Protein AF-A0A0D0EFM4-F1 (afdb_monomer)

Secondary structure (DSSP, 8-state):
--HHHHHHHHHHHHHHH-TTS---EETTEEEEETHHHHTSHHHHHHHHTTBT-BGGGGB-HHHHHHS--STTSSSSBSEEE-SSEEEEETTHHHHHHHHHHHHTHHHHHHHHHHTTTHHHHHHTTTEEE-SS-EEEEGGGHHHHHHHHHHH-TTHHHHHHHHHHTTSEEE-SSEEEE-HHHHHHHHHHHHHTB-GGG----

Organism: NCBI:txid37752

pLDDT: mean 85.63, std 11.38, range [43.25, 96.12]

Sequence (201 aa):
MNRELYEKVTKVYKALVSRWSHSEYFDGYVHHQRARWENNKDIWDFINQFQNVPFHIYFRSNHIGQFSAPAKYFDTDTIIISEKEILFHYDFSLVLYSYCAYQLRNELKKFREMLDKEFEDKFSKFVKKDEYSFRYRTGDHENIYNYFLNQLPNYALICNLLSIGGILTIEDYYVKIRYIRIDSIIKGLEEQYNFDEIEIK

Mean predicted aligned error: 6.11 Å

Radius of gyration: 18.76 Å; Cα contacts (8 Å, |Δi|>4): 238; chains: 1; bounding box: 46×27×51 Å

Structure (mmCIF, N/CA/C/O backbone):
data_AF-A0A0D0EFM4-F1
#
_entry.id   AF-A0A0D0EFM4-F1
#
loop_
_atom_site.group_PDB
_atom_site.id
_atom_site.type_symbol
_atom_site.label_atom_id
_atom_site.label_alt_id
_atom_site.label_comp_id
_atom_site.label_asym_id
_atom_site.label_entity_id
_atom_site.label_seq_id
_atom_site.pdbx_PDB_ins_code
_atom_site.Cartn_x
_atom_site.Cartn_y
_atom_site.Cartn_z
_atom_site.occupancy
_atom_site.B_iso_or_equiv
_atom_site.auth_seq_id
_atom_site.auth_comp_id
_atom_site.auth_asym_id
_atom_site.auth_atom_id
_atom_site.pdbx_PDB_model_num
ATOM 1 N N . MET A 1 1 ? -2.285 -11.510 3.204 1.00 84.12 1 MET A N 1
ATOM 2 C CA . MET A 1 1 ? -0.844 -11.374 2.861 1.00 84.12 1 MET A CA 1
ATOM 3 C C . MET A 1 1 ? 0.031 -12.091 3.891 1.00 84.12 1 MET A C 1
ATOM 5 O O . MET A 1 1 ? -0.320 -12.038 5.064 1.00 84.12 1 MET A O 1
ATOM 9 N N . ASN A 1 2 ? 1.146 -12.732 3.509 1.00 86.31 2 ASN A N 1
ATOM 10 C CA . ASN A 1 2 ? 2.120 -13.233 4.495 1.00 86.31 2 ASN A CA 1
ATOM 11 C C . ASN A 1 2 ? 3.047 -12.092 4.981 1.00 86.31 2 ASN A C 1
ATOM 13 O O . ASN A 1 2 ? 3.196 -11.066 4.312 1.00 86.31 2 ASN A O 1
ATOM 17 N N . ARG A 1 3 ? 3.648 -12.254 6.164 1.00 87.62 3 ARG A N 1
ATOM 18 C CA . ARG A 1 3 ? 4.492 -11.217 6.782 1.00 87.62 3 ARG A CA 1
ATOM 19 C C . ARG A 1 3 ? 5.784 -10.961 6.003 1.00 87.62 3 ARG A C 1
ATOM 21 O O . ARG A 1 3 ? 6.188 -9.813 5.874 1.00 87.62 3 ARG A O 1
ATOM 28 N N . GLU A 1 4 ? 6.398 -12.012 5.473 1.00 88.50 4 GLU A N 1
ATOM 29 C CA . GLU A 1 4 ? 7.670 -11.922 4.752 1.00 88.50 4 GLU A CA 1
ATOM 30 C C . GLU A 1 4 ? 7.553 -11.064 3.482 1.00 88.50 4 GLU A C 1
ATOM 32 O O . GLU A 1 4 ? 8.326 -10.127 3.288 1.00 88.50 4 GLU A O 1
ATOM 37 N N . LEU A 1 5 ? 6.539 -11.321 2.650 1.00 87.88 5 LEU A N 1
ATOM 38 C CA . LEU A 1 5 ? 6.255 -10.538 1.448 1.00 87.88 5 LEU A CA 1
ATOM 39 C C . LEU A 1 5 ? 5.918 -9.091 1.813 1.00 87.88 5 LEU A C 1
ATOM 41 O O . LEU A 1 5 ? 6.395 -8.166 1.164 1.00 87.88 5 LEU A O 1
ATOM 45 N N . TYR A 1 6 ? 5.141 -8.876 2.880 1.00 91.19 6 TYR A N 1
ATOM 46 C CA . TYR A 1 6 ? 4.819 -7.526 3.346 1.00 91.19 6 TYR A CA 1
ATOM 47 C C . TYR A 1 6 ? 6.081 -6.752 3.750 1.00 91.19 6 TYR A C 1
ATOM 49 O O . TYR A 1 6 ? 6.250 -5.588 3.383 1.00 91.19 6 TYR A O 1
ATOM 57 N N . GLU A 1 7 ? 7.001 -7.387 4.475 1.00 89.75 7 GLU A N 1
ATOM 58 C CA . GLU A 1 7 ? 8.269 -6.776 4.879 1.00 89.75 7 GLU A CA 1
ATOM 59 C C . GLU A 1 7 ? 9.172 -6.473 3.672 1.00 89.75 7 GLU A C 1
ATOM 61 O O . GLU A 1 7 ? 9.748 -5.383 3.614 1.00 89.75 7 GLU A O 1
ATOM 66 N N . LYS A 1 8 ? 9.238 -7.366 2.671 1.00 89.12 8 LYS A N 1
ATOM 67 C CA . LYS A 1 8 ? 9.962 -7.119 1.408 1.00 89.12 8 LYS A CA 1
ATOM 68 C C . LYS A 1 8 ? 9.395 -5.905 0.669 1.00 89.12 8 LYS A C 1
ATOM 70 O O . LYS A 1 8 ? 10.126 -4.942 0.422 1.00 89.12 8 LYS A O 1
ATOM 75 N N . VAL A 1 9 ? 8.085 -5.903 0.409 1.00 89.94 9 VAL A N 1
ATOM 76 C CA . VAL A 1 9 ? 7.390 -4.817 -0.300 1.00 89.94 9 VAL A CA 1
ATOM 77 C C . VAL A 1 9 ? 7.556 -3.487 0.440 1.00 89.94 9 VAL A C 1
ATOM 79 O O . VAL A 1 9 ? 7.945 -2.481 -0.153 1.00 89.94 9 VAL A O 1
ATOM 82 N N . THR A 1 10 ? 7.321 -3.463 1.756 1.00 88.00 10 THR A N 1
ATOM 83 C CA . THR A 1 10 ? 7.400 -2.218 2.537 1.00 88.00 10 THR A CA 1
ATOM 84 C C . THR A 1 10 ? 8.820 -1.688 2.696 1.00 88.00 10 THR A C 1
ATOM 86 O O . THR A 1 10 ? 9.002 -0.472 2.798 1.00 88.00 10 THR A O 1
ATOM 89 N N . LYS A 1 11 ? 9.841 -2.552 2.694 1.00 88.56 11 LYS A N 1
ATOM 90 C CA . LYS A 1 11 ? 11.244 -2.123 2.697 1.00 88.56 11 LYS A CA 1
ATOM 91 C C . LYS A 1 11 ? 11.606 -1.408 1.396 1.00 88.56 11 LYS A C 1
ATOM 93 O O . LYS A 1 11 ? 12.212 -0.338 1.464 1.00 88.56 11 LYS A O 1
ATOM 98 N N . VAL A 1 12 ? 11.186 -1.937 0.243 1.00 88.81 12 VAL A N 1
ATOM 99 C CA . VAL A 1 12 ? 11.380 -1.269 -1.057 1.00 88.81 12 VAL A CA 1
ATOM 100 C C . VAL A 1 12 ? 10.580 0.024 -1.130 1.00 88.81 12 VAL A C 1
ATOM 102 O O . VAL A 1 12 ? 11.163 1.069 -1.404 1.00 88.81 12 VAL A O 1
ATOM 105 N N . TYR A 1 13 ? 9.295 -0.004 -0.764 1.00 89.62 13 TYR A N 1
ATOM 106 C CA . TYR A 1 13 ? 8.459 1.195 -0.673 1.00 89.62 13 TYR A CA 1
ATOM 107 C C . TYR A 1 13 ? 9.155 2.315 0.115 1.00 89.62 13 TYR A C 1
ATOM 109 O O . TYR A 1 13 ? 9.338 3.415 -0.399 1.00 89.62 13 TYR A O 1
ATOM 117 N N . LYS A 1 14 ? 9.606 2.031 1.347 1.00 85.69 14 LYS A N 1
ATOM 118 C CA . LYS A 1 14 ? 10.258 3.023 2.221 1.00 85.69 14 LYS A CA 1
ATOM 119 C C . LYS A 1 14 ? 11.550 3.560 1.615 1.00 85.69 14 LYS A C 1
ATOM 121 O O . LYS A 1 14 ? 11.863 4.734 1.796 1.00 85.69 14 LYS A O 1
ATOM 126 N N . ALA A 1 15 ? 12.303 2.712 0.918 1.00 84.00 15 ALA A N 1
ATOM 127 C CA . ALA A 1 15 ? 13.532 3.116 0.253 1.00 84.00 15 ALA A CA 1
ATOM 128 C C . ALA A 1 15 ? 13.283 4.070 -0.928 1.00 84.00 15 ALA A C 1
ATOM 130 O O . ALA A 1 15 ? 14.134 4.935 -1.148 1.00 84.00 15 ALA A O 1
ATOM 131 N N . LEU A 1 16 ? 12.143 3.930 -1.619 1.00 83.62 16 LEU A N 1
ATOM 132 C CA . LEU A 1 16 ? 11.708 4.788 -2.728 1.00 83.62 16 LEU A CA 1
ATOM 133 C C . LEU A 1 16 ? 11.097 6.116 -2.255 1.00 83.62 16 LEU A C 1
ATOM 135 O O . LEU A 1 16 ? 11.386 7.154 -2.833 1.00 83.62 16 LEU A O 1
ATOM 139 N N . VAL A 1 17 ? 10.286 6.118 -1.189 1.00 79.31 17 VAL A N 1
ATOM 140 C CA . VAL A 1 17 ? 9.627 7.354 -0.702 1.00 79.31 17 VAL A CA 1
ATOM 141 C C . VAL A 1 17 ? 10.492 8.197 0.242 1.00 79.31 17 VAL A C 1
ATOM 143 O O . VAL A 1 17 ? 10.107 9.301 0.636 1.00 79.31 17 VAL A O 1
ATOM 146 N N . SER A 1 18 ? 11.647 7.682 0.670 1.00 72.19 18 SER A N 1
ATOM 147 C CA . SER A 1 18 ? 12.553 8.412 1.557 1.00 72.19 18 SER A CA 1
ATOM 148 C C . SER A 1 18 ? 13.155 9.614 0.832 1.00 72.19 18 SER A C 1
ATOM 150 O O . SER A 1 18 ? 13.959 9.451 -0.075 1.00 72.19 18 SER A O 1
ATOM 152 N N . ARG A 1 19 ? 12.856 10.830 1.308 1.00 49.59 19 ARG A N 1
ATOM 153 C CA . ARG A 1 19 ? 13.352 12.117 0.765 1.00 49.59 19 ARG A CA 1
ATOM 154 C C . ARG A 1 19 ? 14.883 12.261 0.704 1.00 49.59 19 ARG A C 1
ATOM 156 O O . ARG A 1 19 ? 15.377 13.234 0.152 1.00 49.59 19 ARG A O 1
ATOM 163 N N . TRP A 1 20 ? 15.624 11.326 1.298 1.00 44.59 20 TRP A N 1
ATOM 164 C CA . TRP A 1 20 ? 17.087 11.282 1.287 1.00 44.59 20 TRP A CA 1
ATOM 165 C C . TRP A 1 20 ? 17.661 10.454 0.124 1.00 44.59 20 TRP A C 1
ATOM 167 O O . TRP A 1 20 ? 18.877 10.451 -0.083 1.00 44.59 20 TRP A O 1
ATOM 177 N N . SER A 1 21 ? 16.828 9.751 -0.658 1.00 50.78 21 SER A N 1
ATOM 178 C CA . SER A 1 21 ? 17.248 9.312 -1.989 1.00 50.78 21 SER A CA 1
ATOM 179 C C . SER A 1 21 ? 17.344 10.548 -2.871 1.00 50.78 21 SER A C 1
ATOM 181 O O . SER A 1 21 ? 16.349 11.234 -3.065 1.00 50.78 21 SER A O 1
ATOM 183 N N . HIS A 1 22 ? 18.543 10.849 -3.360 1.00 43.25 22 HIS A N 1
ATOM 184 C CA . HIS A 1 22 ? 18.781 11.909 -4.333 1.00 43.25 22 HIS A CA 1
ATOM 185 C C . HIS A 1 22 ? 18.039 11.548 -5.625 1.00 43.25 22 HIS A C 1
ATOM 187 O O . HIS A 1 22 ? 18.574 10.843 -6.471 1.00 43.25 22 HIS A O 1
ATOM 193 N N . SER A 1 23 ? 16.770 11.928 -5.713 1.00 50.97 23 SER A N 1
ATOM 194 C CA . SER A 1 23 ? 15.903 11.634 -6.845 1.00 50.97 23 SER A CA 1
ATOM 195 C C . SER A 1 23 ? 15.947 12.814 -7.803 1.00 50.97 23 SER A C 1
ATOM 197 O O . SER A 1 23 ? 15.276 13.823 -7.577 1.00 50.97 23 SER A O 1
ATOM 199 N N . GLU A 1 24 ? 16.750 12.693 -8.856 1.00 54.47 24 GLU A N 1
ATOM 200 C CA . GLU A 1 24 ? 16.523 13.469 -10.069 1.00 54.47 24 GLU A CA 1
ATOM 201 C C . GLU A 1 24 ? 15.316 12.842 -10.772 1.00 54.47 24 GLU A C 1
ATOM 203 O O . GLU A 1 24 ? 15.319 11.656 -11.103 1.00 54.47 24 GLU A O 1
ATOM 208 N N . TYR A 1 25 ? 14.240 13.621 -10.889 1.00 59.16 25 TYR A N 1
ATOM 209 C CA . TYR A 1 25 ? 13.059 13.229 -11.646 1.00 59.16 25 TYR A CA 1
ATOM 210 C C . TYR A 1 25 ? 13.332 13.544 -13.108 1.00 59.16 25 TYR A C 1
ATOM 212 O O . TYR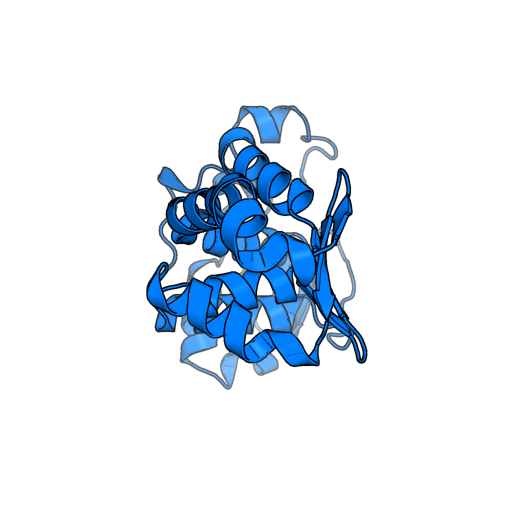 A 1 25 ? 13.418 14.716 -13.480 1.00 59.16 25 TYR A O 1
ATOM 220 N N . PHE A 1 26 ? 13.464 12.509 -13.926 1.00 65.88 26 PHE A N 1
ATOM 221 C CA . PHE A 1 26 ? 13.677 12.664 -15.356 1.00 65.88 26 PHE A CA 1
ATOM 222 C C . PHE A 1 26 ? 12.800 11.664 -16.109 1.00 65.88 26 PHE A C 1
ATOM 224 O O . PHE A 1 26 ? 12.742 10.490 -15.753 1.00 65.88 26 PHE A O 1
ATOM 231 N N . ASP A 1 27 ? 12.046 12.154 -17.095 1.00 71.44 27 ASP A N 1
ATOM 232 C CA . ASP A 1 27 ? 11.216 11.347 -18.002 1.00 71.44 27 ASP A CA 1
ATOM 233 C C . ASP A 1 27 ? 10.277 10.315 -17.338 1.00 71.44 27 ASP A C 1
ATOM 235 O O . ASP A 1 27 ? 9.982 9.269 -17.908 1.00 71.44 27 ASP A O 1
ATOM 239 N N . GLY A 1 28 ? 9.763 10.610 -16.138 1.00 77.94 28 GLY A N 1
ATOM 240 C CA . GLY A 1 28 ? 8.840 9.721 -15.415 1.00 77.94 28 GLY A CA 1
ATOM 241 C C . GLY A 1 28 ? 9.521 8.672 -14.526 1.00 77.94 28 GLY A C 1
ATOM 242 O O . GLY A 1 28 ? 8.845 7.806 -13.966 1.00 77.94 28 GLY A O 1
ATOM 243 N N . TYR A 1 29 ? 10.834 8.772 -14.328 1.00 87.69 29 TYR A N 1
ATOM 244 C CA . TYR A 1 29 ? 11.592 7.853 -13.490 1.00 87.69 29 TYR A CA 1
ATOM 245 C C . TYR A 1 29 ? 12.282 8.548 -12.3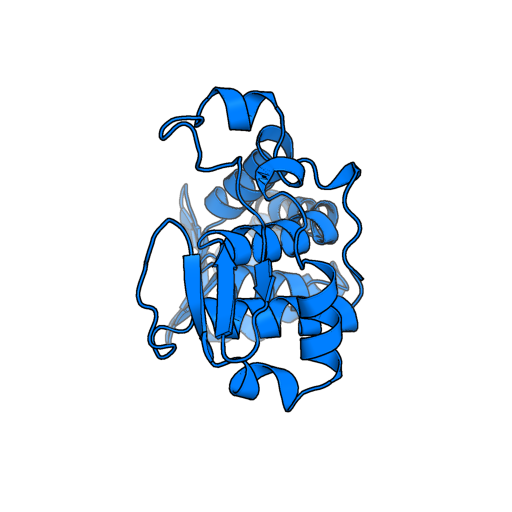19 1.00 87.69 29 TYR A C 1
ATOM 247 O O . TYR A 1 29 ? 12.634 9.729 -12.358 1.00 87.69 29 TYR A O 1
ATOM 255 N N . VAL A 1 30 ? 12.492 7.763 -11.268 1.00 87.31 30 VAL A N 1
ATOM 256 C CA . VAL A 1 30 ? 13.344 8.066 -10.126 1.00 87.31 30 VAL A CA 1
ATOM 257 C C . VAL A 1 30 ? 14.641 7.284 -10.295 1.00 87.31 30 VAL A C 1
ATOM 259 O O . VAL A 1 30 ? 14.641 6.050 -10.310 1.00 87.31 30 VAL A O 1
ATOM 262 N N . HIS A 1 31 ? 15.750 8.010 -10.409 1.00 88.50 31 HIS A N 1
ATOM 263 C CA . HIS A 1 31 ? 17.075 7.440 -10.631 1.00 88.50 31 HIS A CA 1
ATOM 264 C C . HIS A 1 31 ? 17.732 7.038 -9.306 1.00 88.50 31 HIS A C 1
ATOM 266 O O . HIS A 1 31 ? 17.775 7.811 -8.349 1.00 88.50 31 HIS A O 1
ATOM 272 N N . HIS A 1 32 ? 18.285 5.828 -9.245 1.00 86.81 32 HIS A N 1
ATOM 273 C CA . HIS A 1 32 ? 19.090 5.363 -8.120 1.00 86.81 32 HIS A CA 1
ATOM 274 C C . HIS A 1 32 ? 20.375 4.691 -8.608 1.00 86.81 32 HIS A C 1
ATOM 276 O O . HIS A 1 32 ? 20.395 4.000 -9.624 1.00 86.81 32 HIS A O 1
ATOM 282 N N . GLN A 1 33 ? 21.443 4.799 -7.814 1.00 88.88 33 GLN A N 1
ATOM 283 C CA . GLN A 1 33 ? 22.644 3.991 -8.022 1.00 88.88 33 GLN A CA 1
ATOM 284 C C . GLN A 1 3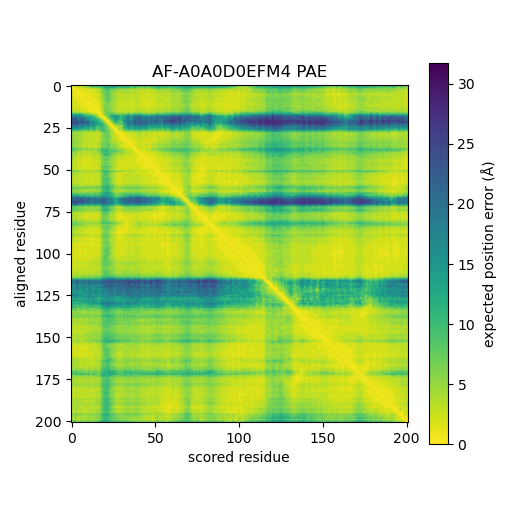3 ? 22.336 2.511 -7.787 1.00 88.88 33 GLN A C 1
ATOM 286 O O . GLN A 1 33 ? 21.835 2.134 -6.722 1.00 88.88 33 GLN A O 1
ATOM 291 N N . ARG A 1 34 ? 22.694 1.663 -8.753 1.00 89.44 34 ARG A N 1
ATOM 292 C CA . ARG A 1 34 ? 22.452 0.215 -8.705 1.00 89.44 34 ARG A CA 1
ATOM 293 C C . ARG A 1 34 ? 23.090 -0.448 -7.479 1.00 89.44 34 ARG A C 1
ATOM 295 O O . ARG A 1 34 ? 22.420 -1.198 -6.770 1.00 89.44 34 ARG A O 1
ATOM 302 N N . ALA A 1 35 ? 24.325 -0.063 -7.149 1.00 86.94 35 ALA A N 1
ATOM 303 C CA . ALA A 1 35 ? 25.086 -0.602 -6.017 1.00 86.94 35 ALA A CA 1
ATOM 304 C C . ALA A 1 35 ? 24.365 -0.489 -4.656 1.00 86.94 35 ALA A C 1
ATOM 306 O O . ALA A 1 35 ? 24.607 -1.287 -3.753 1.00 86.94 35 ALA A O 1
ATOM 307 N N . ARG A 1 36 ? 23.443 0.474 -4.488 1.00 84.50 36 ARG A N 1
ATOM 308 C CA . ARG A 1 36 ? 22.630 0.605 -3.266 1.00 84.50 36 ARG A CA 1
ATOM 309 C C . ARG A 1 36 ? 21.729 -0.611 -3.030 1.00 84.50 36 ARG A C 1
ATOM 311 O O . ARG A 1 36 ? 21.437 -0.931 -1.880 1.00 84.50 36 ARG A O 1
ATOM 318 N N . TRP A 1 37 ? 21.268 -1.245 -4.101 1.00 86.00 37 TRP A N 1
ATOM 319 C CA . TRP A 1 37 ? 20.265 -2.305 -4.060 1.00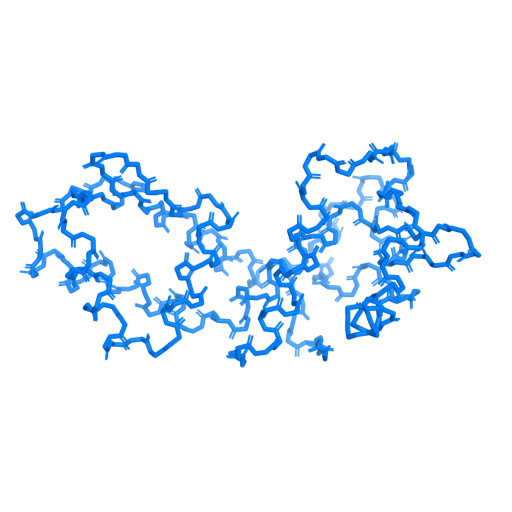 86.00 37 TRP A CA 1
ATOM 320 C C . TRP A 1 37 ? 20.893 -3.699 -4.127 1.00 86.00 37 TRP A C 1
ATOM 322 O O . TRP A 1 37 ? 20.430 -4.602 -3.436 1.00 86.00 37 TRP A O 1
ATOM 332 N N . GLU A 1 38 ? 21.995 -3.856 -4.861 1.00 86.12 38 GLU A N 1
ATOM 333 C CA . GLU A 1 38 ? 22.690 -5.142 -5.037 1.00 86.12 38 GLU A CA 1
ATOM 334 C C . GLU A 1 38 ? 23.282 -5.718 -3.747 1.00 86.12 38 GLU A C 1
ATOM 336 O O . GLU A 1 38 ? 23.401 -6.932 -3.600 1.00 86.12 38 GLU A O 1
ATOM 341 N N . ASN A 1 39 ? 23.605 -4.863 -2.772 1.00 82.25 39 ASN A N 1
ATOM 342 C CA . ASN A 1 39 ? 24.160 -5.297 -1.487 1.00 82.25 39 ASN A CA 1
ATOM 343 C C . ASN A 1 39 ? 23.178 -6.137 -0.648 1.00 82.25 39 ASN A C 1
ATOM 345 O O . ASN A 1 39 ? 23.575 -6.730 0.355 1.00 82.25 39 ASN A O 1
ATOM 349 N N . ASN A 1 40 ? 21.893 -6.179 -1.015 1.00 84.62 40 ASN A N 1
ATOM 350 C CA . ASN A 1 40 ? 20.888 -6.999 -0.353 1.00 84.62 40 ASN A CA 1
ATOM 351 C C . ASN A 1 40 ? 20.212 -7.921 -1.372 1.00 84.62 40 ASN A C 1
ATOM 353 O O . ASN A 1 40 ? 19.275 -7.502 -2.047 1.00 84.62 40 ASN A O 1
ATOM 357 N N . LYS A 1 41 ? 20.674 -9.175 -1.448 1.00 87.19 41 LYS A N 1
ATOM 358 C CA . LYS A 1 41 ? 20.213 -10.152 -2.443 1.00 87.19 41 LYS A CA 1
ATOM 359 C C . LYS A 1 41 ? 18.691 -10.314 -2.468 1.00 87.19 41 LYS A C 1
ATOM 361 O O . LYS A 1 41 ? 18.106 -10.224 -3.534 1.00 87.19 41 LYS A O 1
ATOM 366 N N . ASP A 1 42 ? 18.048 -10.467 -1.313 1.00 85.81 42 ASP A N 1
ATOM 367 C CA . ASP A 1 42 ? 16.594 -10.678 -1.258 1.00 85.81 42 ASP A CA 1
ATOM 368 C C . ASP A 1 42 ? 15.807 -9.482 -1.816 1.00 85.81 42 ASP A C 1
ATOM 370 O O . ASP A 1 42 ? 14.782 -9.648 -2.472 1.00 85.81 42 ASP A O 1
ATOM 374 N N . ILE A 1 43 ? 16.285 -8.261 -1.559 1.00 87.00 43 ILE A N 1
ATOM 375 C CA . ILE A 1 43 ? 15.675 -7.037 -2.088 1.00 87.00 43 ILE A CA 1
ATOM 376 C C . ILE A 1 43 ? 16.005 -6.849 -3.565 1.00 87.00 43 ILE A C 1
ATOM 378 O O . ILE A 1 43 ? 15.149 -6.393 -4.318 1.00 87.00 43 ILE A O 1
ATOM 382 N N . TRP A 1 44 ? 17.215 -7.211 -3.983 1.00 90.25 44 TRP A N 1
ATOM 383 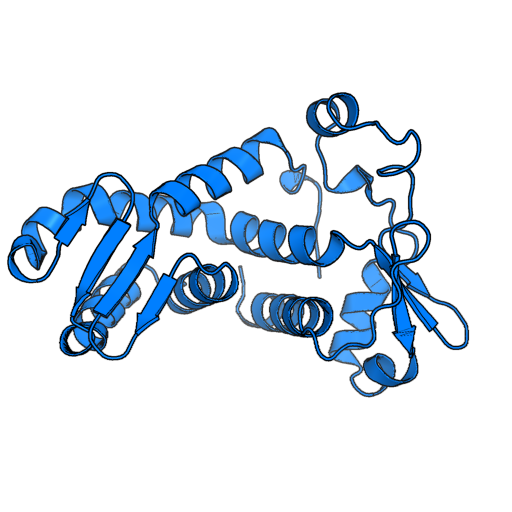C CA . TRP A 1 44 ? 17.603 -7.202 -5.384 1.00 90.25 44 TRP A CA 1
ATOM 384 C C . TRP A 1 44 ? 16.742 -8.159 -6.208 1.00 90.25 44 TRP A C 1
ATOM 386 O O . TRP A 1 44 ? 16.141 -7.730 -7.186 1.00 90.25 44 TRP A O 1
ATOM 396 N N . ASP A 1 45 ? 16.608 -9.413 -5.773 1.00 91.81 45 ASP A N 1
ATOM 397 C CA . ASP A 1 45 ? 15.799 -10.434 -6.442 1.00 91.81 45 ASP A CA 1
ATOM 398 C C . ASP A 1 45 ? 14.326 -10.000 -6.510 1.00 91.81 45 ASP A C 1
ATOM 400 O O . ASP A 1 45 ? 13.692 -10.108 -7.562 1.00 91.81 45 ASP A O 1
ATOM 404 N N . PHE A 1 46 ? 13.805 -9.415 -5.423 1.00 92.19 46 PHE A N 1
ATOM 405 C CA . PHE A 1 46 ? 12.465 -8.832 -5.403 1.00 92.19 46 PHE A CA 1
ATOM 406 C C . PHE A 1 46 ? 12.309 -7.696 -6.421 1.00 92.19 46 PHE A C 1
ATOM 408 O O . PHE A 1 46 ? 11.303 -7.640 -7.111 1.00 92.19 46 PHE A O 1
ATOM 415 N N . ILE A 1 47 ? 13.270 -6.780 -6.531 1.00 92.75 47 ILE A N 1
ATOM 416 C CA . ILE A 1 47 ? 13.201 -5.651 -7.472 1.00 92.75 47 ILE A CA 1
ATOM 417 C C . ILE A 1 47 ? 13.344 -6.127 -8.919 1.00 92.75 47 ILE A C 1
ATOM 419 O O . ILE A 1 47 ? 12.636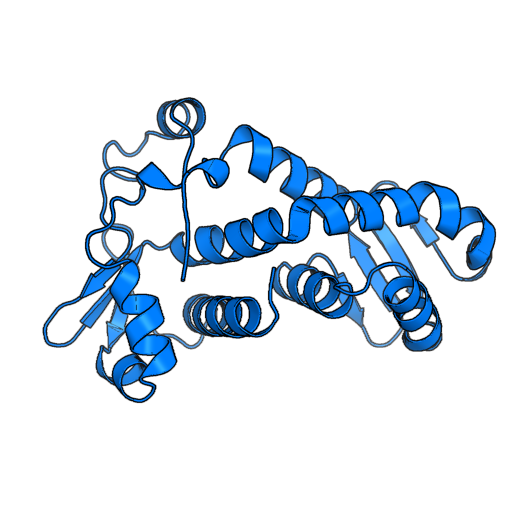 -5.654 -9.806 1.00 92.75 47 ILE A O 1
ATOM 423 N N . ASN A 1 48 ? 14.235 -7.086 -9.155 1.00 92.75 48 ASN A N 1
ATOM 424 C CA . ASN A 1 48 ? 14.551 -7.596 -10.480 1.00 92.75 48 ASN A CA 1
ATOM 425 C C . ASN A 1 48 ? 13.343 -8.260 -11.161 1.00 92.75 48 ASN A C 1
ATOM 427 O O . ASN A 1 48 ? 13.269 -8.275 -12.385 1.00 92.75 48 ASN A O 1
ATOM 431 N N . GLN A 1 49 ? 12.360 -8.745 -10.392 1.00 93.75 49 GLN A N 1
ATOM 432 C CA . GLN A 1 49 ? 11.125 -9.311 -10.949 1.00 93.75 49 GLN A CA 1
ATOM 433 C C . GLN A 1 49 ? 10.280 -8.290 -11.738 1.00 93.75 49 GLN A C 1
ATOM 435 O O . GLN A 1 49 ? 9.445 -8.689 -12.543 1.00 93.75 49 GLN A O 1
ATOM 440 N N . PHE A 1 50 ? 10.487 -6.988 -11.516 1.00 94.88 50 PHE A N 1
ATOM 441 C CA . PHE A 1 50 ? 9.743 -5.910 -12.176 1.00 94.88 50 PHE A CA 1
ATOM 442 C C . PHE A 1 50 ? 10.495 -5.285 -13.360 1.00 94.88 50 PHE A C 1
ATOM 444 O O . PHE A 1 50 ? 10.018 -4.311 -13.948 1.00 94.88 50 PHE A O 1
ATOM 451 N N . GLN A 1 51 ? 11.679 -5.802 -13.702 1.00 94.62 51 GLN A N 1
ATOM 452 C CA . GLN A 1 51 ? 12.473 -5.282 -14.811 1.00 94.62 51 GLN A CA 1
ATOM 453 C C . GLN A 1 51 ? 11.724 -5.463 -16.139 1.00 94.62 51 GLN A C 1
ATOM 455 O O . GLN A 1 51 ? 11.324 -6.576 -16.476 1.00 94.62 51 GLN A O 1
ATOM 460 N N . ASN A 1 52 ? 11.576 -4.377 -16.905 1.00 87.31 52 ASN A N 1
ATOM 461 C CA . ASN A 1 52 ? 10.886 -4.344 -18.205 1.00 87.31 52 ASN A CA 1
ATOM 462 C C . ASN A 1 52 ? 9.435 -4.866 -18.160 1.00 87.31 52 ASN A C 1
ATOM 464 O O . ASN A 1 52 ? 8.889 -5.336 -19.159 1.00 87.31 52 ASN A O 1
ATOM 468 N N . VAL A 1 53 ? 8.818 -4.844 -16.976 1.00 93.75 53 VAL A N 1
ATOM 469 C CA . VAL A 1 53 ? 7.393 -5.119 -16.818 1.00 93.75 53 VAL A CA 1
ATOM 470 C C . VAL A 1 53 ? 6.643 -3.839 -17.190 1.00 93.75 53 VAL A C 1
ATOM 472 O O . VAL A 1 53 ? 6.893 -2.822 -16.538 1.00 93.75 53 VAL A O 1
ATOM 475 N N . PRO A 1 54 ? 5.727 -3.837 -18.175 1.00 92.69 54 PRO A N 1
ATOM 476 C CA . PRO A 1 54 ? 5.050 -2.608 -18.584 1.00 92.69 54 PRO A CA 1
ATOM 477 C C . PRO A 1 54 ? 4.221 -2.012 -17.441 1.00 92.69 54 PRO A C 1
ATOM 479 O O . PRO A 1 54 ? 3.461 -2.722 -16.788 1.00 92.69 54 PRO A O 1
ATOM 482 N N . PHE A 1 55 ? 4.331 -0.710 -17.186 1.00 92.56 55 PHE A N 1
ATOM 483 C CA . PHE A 1 55 ? 3.708 -0.070 -16.024 1.00 92.56 55 PHE A CA 1
ATOM 484 C C . PHE A 1 55 ? 2.173 -0.099 -16.079 1.00 92.56 55 PHE A C 1
ATOM 486 O O . PHE A 1 55 ? 1.510 -0.224 -15.049 1.00 92.56 55 PHE A O 1
ATOM 493 N N . HIS A 1 56 ? 1.588 -0.051 -17.280 1.00 91.75 56 HIS A N 1
ATOM 494 C CA . HIS A 1 56 ? 0.139 -0.115 -17.460 1.00 91.75 56 HIS A CA 1
ATOM 495 C C . HIS A 1 56 ? -0.509 -1.390 -16.904 1.00 91.75 56 HIS A C 1
ATOM 497 O O . HIS A 1 56 ? -1.697 -1.352 -16.595 1.00 91.75 56 HIS A O 1
ATOM 503 N N . ILE A 1 57 ? 0.219 -2.505 -16.744 1.00 93.31 57 ILE A N 1
ATOM 504 C CA . ILE A 1 57 ? -0.404 -3.782 -16.353 1.00 93.31 57 ILE A CA 1
ATOM 505 C C . ILE A 1 57 ? -1.049 -3.737 -14.963 1.00 93.31 57 ILE A C 1
ATOM 507 O O . ILE A 1 57 ? -1.964 -4.509 -14.685 1.00 93.31 57 ILE A O 1
ATOM 511 N N . TYR A 1 58 ? -0.595 -2.839 -14.081 1.00 94.75 58 TYR A N 1
ATOM 512 C CA . TYR A 1 58 ? -1.154 -2.714 -12.733 1.00 94.75 58 TYR A CA 1
ATOM 513 C C . TYR A 1 58 ? -2.501 -1.996 -12.709 1.00 94.75 58 TYR A C 1
ATOM 515 O O . TYR A 1 58 ? -3.172 -2.001 -11.676 1.00 94.75 58 TYR A O 1
ATOM 523 N N . PHE A 1 59 ? -2.902 -1.373 -13.817 1.00 93.56 59 PHE A N 1
ATOM 524 C CA . PHE A 1 59 ? -4.057 -0.493 -13.887 1.00 93.56 59 PHE A CA 1
ATOM 525 C C . PHE A 1 59 ? -5.123 -1.049 -14.824 1.00 93.56 59 PHE A C 1
ATOM 527 O O . PHE A 1 59 ? -4.847 -1.716 -15.819 1.00 93.56 59 PHE A O 1
ATOM 534 N N . ARG A 1 60 ? -6.380 -0.739 -14.519 1.00 91.56 60 ARG A N 1
ATOM 535 C CA . ARG A 1 60 ? -7.503 -1.082 -15.390 1.00 91.56 60 ARG A CA 1
ATOM 536 C C . ARG A 1 60 ? -7.515 -0.190 -16.629 1.00 91.56 60 ARG A C 1
ATOM 538 O O . ARG A 1 60 ? -7.183 0.995 -16.564 1.00 91.56 60 ARG A O 1
ATOM 545 N N . SER A 1 61 ? -7.990 -0.726 -17.753 1.00 86.69 61 SER A N 1
ATOM 546 C CA . SER A 1 61 ? -8.032 -0.001 -19.033 1.00 86.69 61 SER A CA 1
ATOM 547 C C . SER A 1 61 ? -8.857 1.289 -18.974 1.00 86.69 61 SER A C 1
ATOM 549 O O . SER A 1 61 ? -8.501 2.277 -19.609 1.00 86.69 61 SER A O 1
ATOM 551 N N . ASN A 1 62 ? -9.940 1.308 -18.189 1.00 87.31 62 ASN A N 1
ATOM 552 C CA . ASN A 1 62 ? -10.750 2.510 -17.967 1.00 87.31 62 ASN A CA 1
ATOM 553 C C . ASN A 1 62 ? -9.968 3.603 -17.221 1.00 87.31 62 ASN A C 1
ATOM 555 O O . ASN A 1 62 ? -10.076 4.769 -17.587 1.00 87.31 62 ASN A O 1
ATOM 559 N N . HIS A 1 63 ? -9.171 3.237 -16.214 1.00 88.00 63 HIS A N 1
ATOM 560 C CA . HIS A 1 63 ? -8.308 4.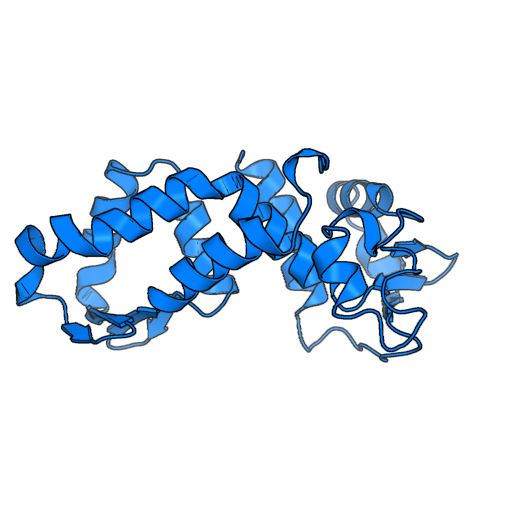172 -15.501 1.00 88.00 63 HIS A CA 1
ATOM 561 C C . HIS A 1 63 ? -7.228 4.725 -16.437 1.00 88.00 63 HIS A C 1
ATOM 563 O O . HIS A 1 63 ? -7.095 5.937 -16.570 1.00 88.00 63 HIS A O 1
ATOM 569 N N . ILE A 1 64 ? -6.544 3.856 -17.185 1.00 87.25 64 ILE A N 1
ATOM 570 C CA . ILE A 1 64 ? -5.539 4.271 -18.175 1.00 87.25 64 ILE A CA 1
ATOM 571 C C . ILE A 1 64 ? -6.140 5.263 -19.180 1.00 87.25 64 ILE A C 1
ATOM 573 O O . ILE A 1 64 ? -5.570 6.327 -19.408 1.00 87.25 64 ILE A O 1
ATOM 577 N N . GLY A 1 65 ? -7.318 4.960 -19.736 1.00 81.62 65 GLY A N 1
ATOM 578 C CA . GLY A 1 65 ? -7.991 5.819 -20.714 1.00 81.62 65 GLY A CA 1
ATOM 579 C C . GLY A 1 65 ? -8.431 7.186 -20.173 1.00 81.62 65 GLY A C 1
ATOM 580 O O . GLY A 1 65 ? -8.529 8.136 -20.943 1.00 81.62 65 GLY A O 1
ATOM 581 N N . GLN A 1 66 ? -8.673 7.316 -18.864 1.00 81.69 66 GLN A N 1
ATOM 582 C CA . GLN A 1 66 ? -9.015 8.596 -18.225 1.00 81.69 66 GLN A CA 1
ATOM 583 C C . GLN A 1 66 ? -7.791 9.486 -17.977 1.00 81.69 66 GLN A C 1
ATOM 585 O O . GLN A 1 66 ? -7.923 10.709 -17.946 1.00 81.69 66 GLN A O 1
ATOM 590 N N . PHE A 1 67 ? -6.614 8.882 -17.803 1.00 73.62 67 PHE A N 1
ATOM 591 C CA . PHE A 1 67 ? -5.388 9.564 -17.383 1.00 73.62 67 PHE A CA 1
ATOM 592 C C . PHE A 1 67 ? -4.258 9.458 -18.420 1.00 73.62 67 PHE A C 1
ATOM 594 O O . PHE A 1 67 ? -3.099 9.702 -18.102 1.00 73.62 67 PHE A O 1
ATOM 601 N N . SER A 1 68 ? -4.571 9.143 -19.682 1.00 61.50 68 SER A N 1
ATOM 602 C CA . SER A 1 68 ? -3.589 8.932 -20.759 1.00 61.50 68 SER A CA 1
ATOM 603 C C . SER A 1 68 ? -2.876 10.208 -21.247 1.00 61.50 68 SER A C 1
ATOM 605 O O . SER A 1 68 ? -2.303 10.214 -22.335 1.00 61.50 68 SER A O 1
ATOM 607 N N . ALA A 1 69 ? -2.926 11.306 -20.490 1.00 55.38 69 ALA A N 1
ATOM 608 C CA . ALA A 1 69 ? -2.199 12.540 -20.765 1.00 55.38 69 ALA A CA 1
ATOM 609 C C . ALA A 1 69 ? -1.145 12.758 -19.660 1.00 55.38 69 ALA A C 1
ATOM 611 O O . ALA A 1 69 ? -1.530 12.975 -18.511 1.00 55.38 69 ALA A O 1
ATOM 612 N N . PRO A 1 70 ? 0.165 12.741 -19.978 1.00 56.44 70 PRO A N 1
ATOM 613 C CA . PRO A 1 70 ? 0.768 12.661 -21.313 1.00 56.44 70 PRO A CA 1
ATOM 614 C C . PRO A 1 70 ? 0.694 11.257 -21.939 1.00 56.44 70 PRO A C 1
ATOM 616 O O . PRO A 1 70 ? 0.719 10.254 -21.232 1.00 56.44 70 PRO A O 1
ATOM 619 N N . ALA A 1 71 ? 0.683 11.204 -23.279 1.00 55.75 71 ALA A N 1
ATOM 620 C CA . ALA A 1 71 ? 0.464 10.014 -24.124 1.00 55.75 71 ALA A CA 1
ATOM 621 C C . ALA A 1 71 ? 1.433 8.828 -23.916 1.00 55.75 71 ALA A C 1
ATOM 623 O O . ALA A 1 71 ? 1.321 7.828 -24.614 1.00 55.75 71 ALA A O 1
ATOM 624 N N . LYS A 1 72 ? 2.388 8.941 -22.987 1.00 64.81 72 LYS A N 1
ATOM 625 C CA . LYS A 1 72 ? 3.401 7.926 -22.683 1.00 64.81 72 LYS A CA 1
ATOM 626 C C . LYS A 1 72 ? 3.452 7.505 -21.219 1.00 64.81 72 LYS A C 1
ATOM 628 O O . LYS A 1 72 ? 4.224 6.6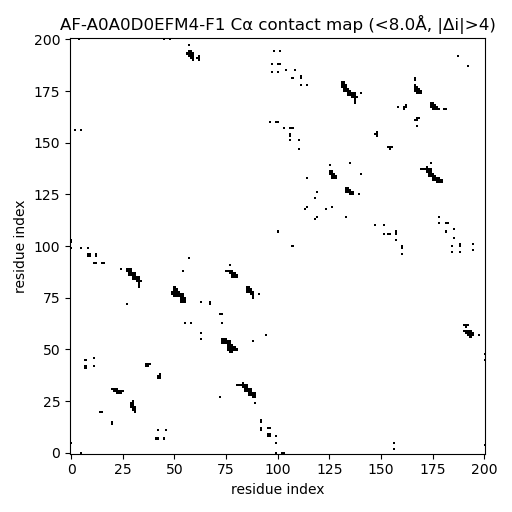21 -20.906 1.00 64.81 72 LYS A O 1
ATOM 633 N N . TYR A 1 73 ? 2.670 8.107 -20.320 1.00 77.75 73 TYR A N 1
ATOM 634 C CA . TYR A 1 73 ? 2.826 7.863 -18.879 1.00 77.75 73 TYR A CA 1
ATOM 635 C C . TYR A 1 73 ? 2.726 6.368 -18.517 1.00 77.75 73 TYR A C 1
ATOM 637 O O . TYR A 1 73 ? 3.646 5.808 -17.933 1.00 77.75 73 TYR A O 1
ATOM 645 N N . PHE A 1 74 ? 1.658 5.702 -18.960 1.00 84.81 74 PHE A N 1
ATOM 646 C CA . PHE A 1 74 ? 1.463 4.264 -18.748 1.00 84.81 74 PHE A CA 1
ATOM 647 C C . PHE A 1 74 ? 2.235 3.374 -19.745 1.00 84.81 74 PHE A C 1
ATOM 649 O O . PHE A 1 74 ? 2.329 2.162 -19.547 1.00 84.81 74 PHE A O 1
ATOM 656 N N . ASP A 1 75 ? 2.778 3.959 -20.816 1.00 84.69 75 ASP A N 1
ATOM 657 C CA . ASP A 1 75 ? 3.563 3.275 -21.856 1.00 84.69 75 ASP A CA 1
ATOM 658 C C . ASP A 1 75 ? 5.063 3.362 -21.532 1.00 84.69 75 ASP A C 1
ATOM 660 O O . ASP A 1 75 ? 5.885 3.875 -22.292 1.00 84.69 75 ASP A O 1
ATOM 664 N N . THR A 1 76 ? 5.386 2.935 -20.314 1.00 88.69 76 THR A N 1
ATOM 665 C CA . THR A 1 76 ? 6.721 2.919 -19.711 1.00 88.69 76 THR A CA 1
ATOM 666 C C . THR A 1 76 ? 6.972 1.566 -19.064 1.00 88.69 76 THR A C 1
ATOM 668 O O . THR A 1 76 ? 6.035 0.820 -18.770 1.00 88.69 76 THR A O 1
ATOM 671 N N . ASP A 1 77 ? 8.238 1.251 -18.809 1.00 93.25 77 ASP A N 1
ATOM 672 C CA . ASP A 1 77 ? 8.595 0.109 -17.978 1.00 93.25 77 ASP A CA 1
ATOM 673 C C . ASP A 1 77 ? 8.479 0.479 -16.498 1.00 93.25 77 ASP A C 1
ATOM 675 O O . ASP A 1 77 ? 8.748 1.603 -16.080 1.00 93.25 77 ASP A O 1
ATOM 679 N N . THR A 1 78 ? 8.116 -0.494 -15.671 1.00 94.25 78 THR A N 1
ATOM 680 C CA . THR A 1 78 ? 8.039 -0.317 -14.216 1.00 94.25 78 THR A CA 1
ATOM 681 C C . THR A 1 78 ? 9.418 -0.031 -13.632 1.00 94.25 78 THR A C 1
ATOM 683 O O . THR A 1 78 ? 9.572 0.849 -12.783 1.00 94.25 78 THR A O 1
ATOM 686 N N . ILE A 1 79 ? 10.417 -0.799 -14.076 1.00 94.81 79 ILE A N 1
ATOM 687 C CA . ILE A 1 79 ? 11.814 -0.662 -13.677 1.00 94.81 79 ILE A CA 1
ATOM 688 C C . ILE A 1 79 ? 12.713 -0.904 -14.887 1.00 94.81 79 ILE A C 1
ATOM 690 O O . ILE A 1 79 ? 12.571 -1.915 -15.576 1.00 94.81 79 ILE A O 1
ATOM 694 N N . ILE A 1 80 ? 13.699 -0.029 -15.073 1.00 93.50 80 ILE A N 1
ATOM 695 C CA . ILE A 1 80 ? 14.798 -0.213 -16.025 1.00 93.50 80 ILE A CA 1
ATOM 696 C C . ILE A 1 80 ? 16.091 -0.380 -15.228 1.00 93.50 80 ILE A C 1
ATOM 698 O O . ILE A 1 80 ? 16.451 0.472 -14.416 1.00 93.50 80 ILE A O 1
ATOM 702 N N . ILE A 1 81 ? 16.808 -1.479 -15.459 1.00 93.62 81 ILE A N 1
ATOM 703 C CA . ILE A 1 81 ? 18.091 -1.765 -14.806 1.00 93.62 81 ILE A CA 1
ATOM 704 C C . ILE A 1 81 ? 19.200 -1.664 -15.850 1.00 93.62 81 ILE A C 1
ATOM 706 O O . ILE A 1 81 ? 19.180 -2.377 -16.853 1.00 93.62 81 ILE A O 1
ATOM 710 N N . SER A 1 82 ? 20.178 -0.795 -15.599 1.00 91.56 82 SER A N 1
ATOM 711 C CA . SER A 1 82 ? 21.372 -0.621 -16.427 1.00 91.56 82 SER A CA 1
ATOM 712 C C . SER A 1 82 ? 22.636 -1.073 -15.683 1.00 91.56 82 SER A C 1
ATOM 714 O O . SER A 1 82 ? 22.584 -1.668 -14.604 1.00 91.56 82 SER A O 1
ATOM 716 N N . GLU A 1 83 ? 23.813 -0.835 -16.265 1.00 90.38 83 GLU A N 1
ATOM 717 C CA . GLU A 1 83 ? 25.086 -1.206 -15.638 1.00 90.38 83 GLU A CA 1
ATOM 718 C C . GLU A 1 83 ? 25.321 -0.467 -14.310 1.00 90.38 83 GLU A C 1
ATOM 720 O O . GLU A 1 83 ? 25.794 -1.071 -13.351 1.00 90.38 83 GLU A O 1
ATOM 725 N N . LYS A 1 84 ? 24.966 0.823 -14.229 1.00 90.88 84 LYS A N 1
ATOM 726 C CA . LYS A 1 84 ? 25.267 1.683 -13.066 1.00 90.88 84 LYS A CA 1
ATOM 727 C C . LYS A 1 84 ? 24.033 2.186 -12.326 1.00 90.88 84 LYS A C 1
ATOM 729 O O . LYS A 1 84 ? 24.137 2.582 -11.163 1.00 90.88 84 LYS A O 1
ATOM 734 N N . GLU A 1 85 ? 22.875 2.153 -12.971 1.00 91.31 85 GLU A N 1
ATOM 735 C CA . GLU A 1 85 ? 21.657 2.769 -12.462 1.00 91.31 85 GLU A CA 1
ATOM 736 C C . GLU A 1 85 ? 20.488 1.796 -12.463 1.00 91.31 85 GLU A C 1
ATOM 738 O O . GLU A 1 85 ? 20.431 0.832 -13.228 1.00 91.31 85 GLU A O 1
ATOM 743 N N . ILE A 1 86 ? 19.537 2.092 -11.592 1.00 91.44 86 ILE A N 1
ATOM 744 C CA . ILE A 1 86 ? 18.200 1.535 -11.620 1.00 91.44 86 ILE A CA 1
ATOM 745 C C . ILE A 1 86 ? 17.208 2.694 -11.651 1.00 91.44 86 ILE A C 1
ATOM 747 O O . ILE A 1 86 ? 17.291 3.621 -10.841 1.00 91.44 86 ILE A O 1
ATOM 751 N N . LEU A 1 87 ? 16.304 2.642 -12.620 1.00 91.75 87 LEU A N 1
ATOM 752 C CA . LEU A 1 87 ? 15.271 3.636 -12.856 1.00 91.75 87 LEU A CA 1
ATOM 753 C C . LEU A 1 87 ? 13.950 3.019 -12.423 1.00 91.75 87 LEU A C 1
ATOM 755 O O . LEU A 1 87 ? 13.514 2.035 -13.014 1.00 91.75 87 LEU A O 1
ATOM 759 N N . PHE A 1 88 ? 13.327 3.570 -11.390 1.00 92.31 88 PHE A N 1
ATOM 760 C CA . PHE A 1 88 ? 11.987 3.159 -10.975 1.00 92.31 88 PHE A CA 1
ATOM 761 C C . PHE A 1 88 ? 10.975 4.128 -11.554 1.00 92.31 88 PHE A C 1
ATOM 763 O O . PHE A 1 88 ? 11.169 5.336 -11.439 1.00 92.31 88 PHE A O 1
ATOM 770 N N . HIS A 1 89 ? 9.878 3.631 -12.111 1.00 91.75 89 HIS A N 1
ATOM 771 C CA . HIS A 1 89 ? 8.758 4.496 -12.451 1.00 91.75 89 HIS A CA 1
ATOM 772 C C . HIS A 1 89 ? 8.307 5.269 -11.198 1.00 91.75 89 HIS A C 1
ATOM 774 O O . HIS A 1 89 ? 8.209 4.687 -10.112 1.00 91.75 89 HIS A O 1
ATOM 780 N N . TYR A 1 90 ? 8.060 6.579 -11.303 1.00 86.69 90 TYR A N 1
ATOM 781 C CA . TYR A 1 90 ? 7.922 7.428 -10.109 1.00 86.69 90 TYR A CA 1
ATOM 782 C C . TYR A 1 90 ? 6.742 7.036 -9.199 1.00 86.69 90 TYR A C 1
ATOM 784 O O . TYR A 1 90 ? 6.837 7.138 -7.974 1.00 86.69 90 TYR A O 1
ATOM 792 N N . ASP A 1 91 ? 5.672 6.491 -9.782 1.00 88.81 91 ASP A N 1
ATOM 793 C CA . ASP A 1 91 ? 4.508 5.976 -9.050 1.00 88.81 91 ASP A CA 1
ATOM 794 C C . ASP A 1 91 ? 4.618 4.492 -8.664 1.00 88.81 91 ASP A C 1
ATOM 796 O O . ASP A 1 91 ? 3.684 3.917 -8.102 1.00 88.81 91 ASP A O 1
ATOM 800 N N . PHE A 1 92 ? 5.762 3.842 -8.890 1.00 92.81 92 PHE A N 1
ATOM 801 C CA . PHE A 1 92 ? 5.936 2.439 -8.511 1.00 92.81 92 PHE A CA 1
ATOM 802 C C . PHE A 1 92 ? 5.794 2.219 -6.998 1.00 92.81 92 PHE A C 1
ATOM 804 O O . PHE A 1 92 ? 5.233 1.218 -6.557 1.00 92.81 92 PHE A O 1
ATOM 811 N N . SER A 1 93 ? 6.212 3.189 -6.179 1.00 91.56 93 SER A N 1
ATOM 812 C CA . SER A 1 93 ? 5.971 3.135 -4.733 1.00 91.56 93 SER A CA 1
ATOM 813 C C . SER A 1 93 ? 4.472 3.069 -4.397 1.00 91.56 93 SER A C 1
ATOM 815 O O . SER A 1 93 ? 4.070 2.311 -3.512 1.00 91.56 93 SER A O 1
ATOM 817 N N . LEU A 1 94 ? 3.621 3.780 -5.139 1.00 90.94 94 LEU A N 1
ATOM 818 C CA . LEU A 1 94 ? 2.175 3.721 -4.960 1.00 90.94 94 LEU A CA 1
ATOM 819 C C . LEU A 1 94 ? 1.613 2.362 -5.388 1.00 90.94 94 LEU A C 1
ATOM 821 O O . LEU A 1 94 ? 0.766 1.821 -4.683 1.00 90.94 94 LEU A O 1
ATOM 825 N N . VAL A 1 95 ? 2.123 1.768 -6.472 1.00 94.19 95 VAL A N 1
ATOM 826 C CA . VAL A 1 95 ? 1.764 0.396 -6.877 1.00 94.19 95 VAL A CA 1
ATOM 827 C C . VAL A 1 95 ? 2.078 -0.599 -5.756 1.00 94.19 95 VAL A C 1
ATOM 829 O O . VAL A 1 95 ? 1.211 -1.385 -5.382 1.00 94.19 95 VAL A O 1
ATOM 832 N N . LEU A 1 96 ? 3.271 -0.524 -5.155 1.00 94.94 96 LEU A N 1
ATOM 833 C CA . LEU A 1 96 ? 3.665 -1.384 -4.031 1.00 94.94 96 LEU A CA 1
ATOM 834 C C . LEU A 1 96 ? 2.753 -1.199 -2.805 1.00 94.94 96 LEU A C 1
ATOM 836 O O . LEU A 1 96 ? 2.334 -2.178 -2.184 1.00 94.94 96 LEU A O 1
ATOM 840 N N . TYR A 1 97 ? 2.417 0.049 -2.463 1.00 94.62 97 TYR A N 1
ATOM 841 C CA . TYR A 1 97 ? 1.484 0.354 -1.375 1.00 94.62 97 TYR A CA 1
ATOM 842 C C . TYR A 1 97 ? 0.090 -0.225 -1.644 1.00 94.62 97 TYR A C 1
ATOM 844 O O . TYR A 1 97 ? -0.479 -0.918 -0.795 1.00 94.62 97 TYR A O 1
ATOM 852 N N . SER A 1 98 ? -0.446 0.038 -2.835 1.00 95.31 98 SER A N 1
ATOM 853 C CA . SER A 1 98 ? -1.772 -0.406 -3.252 1.00 95.31 98 SER A CA 1
ATOM 854 C C . SER A 1 98 ? -1.843 -1.927 -3.364 1.00 95.31 98 SER A C 1
ATOM 856 O O . SER A 1 98 ? -2.855 -2.507 -2.985 1.00 95.31 98 SER A O 1
ATOM 858 N N . TYR A 1 99 ? -0.758 -2.599 -3.755 1.00 95.69 99 TYR A N 1
ATOM 859 C CA . TYR A 1 99 ? -0.683 -4.057 -3.727 1.00 95.69 99 TYR A CA 1
ATOM 860 C C . TYR A 1 99 ? -0.778 -4.607 -2.297 1.00 95.69 99 TYR A C 1
ATOM 862 O O . TYR A 1 99 ? -1.591 -5.493 -2.039 1.00 95.69 99 TYR A O 1
ATOM 870 N N . CYS A 1 100 ? -0.035 -4.051 -1.329 1.00 95.31 100 CYS A N 1
ATOM 871 C CA . CYS A 1 100 ? -0.186 -4.431 0.083 1.00 95.31 100 CYS A CA 1
ATOM 872 C C . CYS A 1 100 ? -1.624 -4.227 0.579 1.00 95.31 100 CYS A C 1
ATOM 874 O O . CYS A 1 100 ? -2.181 -5.099 1.248 1.00 95.31 100 CYS A O 1
ATOM 876 N N . ALA A 1 101 ? -2.235 -3.089 0.238 1.00 95.69 101 ALA A N 1
ATOM 877 C CA . ALA A 1 101 ? -3.619 -2.797 0.595 1.00 95.69 101 ALA A CA 1
ATOM 878 C C . ALA A 1 101 ? -4.593 -3.795 -0.047 1.00 95.69 101 ALA A C 1
ATOM 880 O O . ALA A 1 101 ? -5.488 -4.301 0.625 1.00 95.69 101 ALA A O 1
ATOM 881 N N . TYR A 1 102 ? -4.382 -4.151 -1.313 1.00 96.12 102 TYR A N 1
ATOM 882 C CA . TYR A 1 102 ? -5.161 -5.159 -2.019 1.00 96.12 102 TYR A CA 1
ATOM 883 C C . TYR A 1 102 ? -5.027 -6.548 -1.378 1.00 96.12 102 TYR A C 1
ATOM 885 O O . TYR A 1 102 ? -6.032 -7.225 -1.152 1.00 96.12 102 TYR A O 1
ATOM 893 N N . GLN A 1 103 ? -3.818 -6.955 -0.991 1.00 94.75 103 GLN A N 1
ATOM 894 C CA . GLN A 1 103 ? -3.555 -8.234 -0.317 1.00 94.75 103 GLN A CA 1
ATOM 895 C C . GLN A 1 103 ? -4.100 -8.307 1.124 1.00 94.75 103 GLN A C 1
ATOM 897 O O . GLN A 1 103 ? -4.156 -9.397 1.703 1.00 94.75 103 GLN A O 1
ATOM 902 N N . LEU A 1 104 ? -4.481 -7.164 1.705 1.00 94.75 104 LEU A N 1
ATOM 903 C CA . LEU A 1 104 ? -5.113 -7.021 3.024 1.00 94.75 104 LEU A CA 1
ATOM 904 C C . LEU A 1 104 ? -6.556 -6.492 2.928 1.00 94.75 104 LEU A C 1
ATOM 906 O O . LEU A 1 104 ? -7.136 -6.099 3.939 1.00 94.75 104 LEU A O 1
ATOM 910 N N . ARG A 1 105 ? -7.148 -6.434 1.725 1.00 94.44 105 ARG A N 1
ATOM 911 C CA . ARG A 1 105 ? -8.400 -5.695 1.472 1.00 94.44 105 ARG A CA 1
ATOM 912 C C . ARG A 1 105 ? -9.578 -6.177 2.311 1.00 94.44 105 ARG A C 1
ATOM 914 O O . ARG A 1 105 ? -10.389 -5.364 2.740 1.00 94.44 105 ARG A O 1
ATOM 921 N N . ASN A 1 106 ? -9.665 -7.480 2.569 1.00 93.56 106 ASN A N 1
ATOM 922 C CA . ASN A 1 106 ? -10.755 -8.053 3.354 1.00 93.56 106 ASN A CA 1
ATOM 923 C C . ASN A 1 106 ? -10.611 -7.684 4.833 1.00 93.56 106 ASN A C 1
ATOM 925 O O . ASN A 1 106 ? -11.579 -7.262 5.463 1.00 93.56 106 ASN A O 1
ATOM 929 N N . GLU A 1 107 ? -9.402 -7.771 5.385 1.00 93.50 107 GLU A N 1
ATOM 930 C CA . GLU A 1 107 ? -9.141 -7.345 6.756 1.00 93.50 107 GLU A CA 1
ATOM 931 C C . GLU A 1 107 ? -9.234 -5.823 6.921 1.00 93.50 107 GLU A C 1
ATOM 933 O O . GLU A 1 107 ? -9.691 -5.365 7.964 1.00 93.50 107 GLU A O 1
ATOM 938 N N . LEU A 1 108 ? -8.871 -5.036 5.902 1.00 94.19 108 LEU A N 1
ATOM 939 C CA . LEU A 1 108 ? -9.089 -3.585 5.872 1.00 94.19 108 LEU A CA 1
ATOM 940 C C . LEU A 1 108 ? -10.581 -3.234 5.882 1.00 94.19 108 LEU A C 1
ATOM 942 O O . LEU A 1 108 ? -10.979 -2.362 6.653 1.00 94.19 108 LEU A O 1
ATOM 946 N N . LYS A 1 109 ? -11.405 -3.927 5.082 1.00 93.25 109 LYS A N 1
ATOM 947 C CA . LYS A 1 109 ? -12.872 -3.788 5.096 1.00 93.25 109 LYS A CA 1
ATOM 948 C C . LYS A 1 109 ? -13.434 -4.121 6.480 1.00 93.25 109 LYS A C 1
ATOM 950 O O . LYS A 1 109 ? -14.117 -3.291 7.071 1.00 93.25 109 LYS A O 1
ATOM 955 N N . LYS A 1 110 ? -13.042 -5.262 7.057 1.00 92.56 110 LYS A N 1
ATOM 956 C CA . LYS A 1 110 ? -13.470 -5.658 8.408 1.00 92.56 110 LYS A CA 1
ATOM 957 C C . LYS A 1 110 ? -13.022 -4.651 9.474 1.00 92.56 110 LYS A C 1
ATOM 959 O O . LYS A 1 110 ? -13.819 -4.257 10.317 1.00 92.56 110 LYS A O 1
ATOM 964 N N . PHE A 1 111 ? -11.774 -4.182 9.425 1.00 92.56 111 PHE A N 1
ATOM 965 C CA . PHE A 1 111 ? -11.280 -3.131 10.318 1.00 92.56 111 PHE A CA 1
ATOM 966 C C . PHE A 1 111 ? -12.119 -1.855 10.204 1.00 92.56 111 PHE A C 1
ATOM 968 O O . PHE A 1 111 ? -12.515 -1.278 11.215 1.00 92.56 111 PHE A O 1
ATOM 975 N N . ARG A 1 112 ? -12.430 -1.433 8.976 1.00 90.19 112 ARG A N 1
ATOM 976 C CA . ARG A 1 112 ? -13.245 -0.250 8.711 1.00 90.19 112 ARG A CA 1
ATOM 977 C C . ARG A 1 112 ? -14.671 -0.383 9.251 1.00 90.19 112 ARG A C 1
ATOM 979 O O . ARG A 1 112 ? -15.166 0.582 9.828 1.00 90.19 112 ARG A O 1
ATOM 986 N N . GLU A 1 113 ? -15.296 -1.548 9.109 1.00 89.19 113 GLU A N 1
ATOM 987 C CA . GLU A 1 113 ? -16.622 -1.857 9.667 1.00 89.19 113 GLU A CA 1
ATOM 988 C C . GLU A 1 113 ? -16.617 -1.849 11.204 1.00 89.19 113 GLU A C 1
ATOM 990 O O . GLU A 1 113 ? -17.539 -1.326 11.837 1.00 89.19 113 GLU A O 1
ATOM 995 N N . MET A 1 114 ? -15.550 -2.371 11.822 1.00 86.31 114 MET A N 1
ATOM 996 C CA . MET A 1 114 ? -15.385 -2.359 13.280 1.00 86.31 114 MET A CA 1
ATOM 997 C C . MET A 1 114 ? -15.313 -0.937 13.854 1.00 86.31 114 MET A C 1
ATOM 999 O O . MET A 1 114 ? -15.772 -0.720 14.975 1.00 86.31 114 MET A O 1
ATOM 1003 N N . LEU A 1 115 ? -14.780 0.034 13.097 1.00 81.62 115 LEU A N 1
ATOM 1004 C CA . LEU A 1 115 ? -14.751 1.450 13.492 1.00 81.62 115 LEU A CA 1
ATOM 1005 C C . LEU A 1 115 ? -16.143 2.111 13.509 1.00 81.62 115 LEU A C 1
ATOM 1007 O O . LEU A 1 115 ? -16.295 3.167 14.127 1.00 81.62 115 LEU A O 1
ATOM 1011 N N . ASP A 1 116 ? -17.147 1.518 12.855 1.00 71.75 116 ASP A N 1
ATOM 1012 C CA . ASP A 1 116 ? -18.518 2.035 12.857 1.00 71.75 116 ASP A CA 1
ATOM 1013 C C . ASP A 1 116 ? -19.378 1.445 13.972 1.00 71.75 116 ASP A C 1
ATOM 1015 O O . ASP A 1 116 ? -19.940 2.206 14.751 1.00 71.75 116 ASP A O 1
ATOM 1019 N N . LYS A 1 117 ? -19.488 0.113 14.069 1.00 63.25 117 LYS A N 1
ATOM 1020 C CA . LYS A 1 117 ? -20.459 -0.525 14.980 1.00 63.25 117 LYS A CA 1
ATOM 1021 C C . LYS A 1 117 ? -19.895 -0.897 16.346 1.00 63.25 117 LYS A C 1
ATOM 1023 O O . LYS A 1 117 ? -20.498 -0.593 17.364 1.00 63.25 117 LYS A O 1
ATOM 1028 N N . GLU A 1 118 ? -18.748 -1.565 16.398 1.00 59.78 118 GLU A N 1
ATOM 1029 C CA . GLU A 1 118 ? -18.256 -2.119 17.668 1.00 59.78 118 GLU A CA 1
ATOM 1030 C C . GLU A 1 118 ? -17.577 -1.081 18.564 1.00 59.78 118 GLU A C 1
ATOM 1032 O O . GLU A 1 118 ? -17.513 -1.243 19.786 1.00 59.78 118 GLU A O 1
ATOM 1037 N N . PHE A 1 119 ? -17.030 -0.028 17.959 1.00 65.81 119 PHE A N 1
ATOM 1038 C CA . PHE A 1 119 ? -16.196 0.924 18.677 1.00 65.81 119 PHE A CA 1
ATOM 1039 C C . PHE A 1 119 ? -16.993 1.990 19.433 1.00 65.81 119 PHE A C 1
ATOM 1041 O O . PHE A 1 119 ? -16.598 2.369 20.537 1.00 65.81 119 PHE A O 1
ATOM 1048 N N . GLU A 1 120 ? -18.119 2.447 18.880 1.00 58.75 120 GLU A N 1
ATOM 1049 C CA . GLU A 1 120 ? -19.026 3.377 19.566 1.00 58.75 120 GLU A CA 1
ATOM 1050 C C . GLU A 1 120 ? -19.612 2.725 20.829 1.00 58.75 120 GLU A C 1
ATOM 1052 O O . GLU A 1 120 ? -19.558 3.314 21.912 1.00 58.75 120 GLU A O 1
ATOM 1057 N N . ASP A 1 121 ? -20.030 1.462 20.737 1.00 62.38 121 ASP A N 1
ATOM 1058 C CA . ASP A 1 121 ? -20.627 0.735 21.861 1.00 62.38 121 ASP A CA 1
ATOM 1059 C C . ASP A 1 121 ? -19.627 0.445 22.995 1.00 62.38 121 ASP A C 1
ATOM 1061 O O . ASP A 1 121 ? -19.967 0.572 24.174 1.00 62.38 121 ASP A O 1
ATOM 1065 N N . LYS A 1 122 ? -18.373 0.087 22.676 1.00 65.50 122 LYS A N 1
ATOM 1066 C CA . LYS A 1 122 ? -17.361 -0.270 23.693 1.00 65.50 122 LYS A CA 1
ATOM 1067 C C . LYS A 1 122 ? -16.502 0.892 24.184 1.00 65.50 122 LYS A C 1
ATOM 1069 O O . LYS A 1 122 ? -16.065 0.870 25.334 1.00 65.50 122 LYS A O 1
ATOM 1074 N N . PHE A 1 123 ? -16.233 1.889 23.345 1.00 67.88 123 PHE A N 1
ATOM 1075 C CA . PHE A 1 123 ? -15.212 2.906 23.615 1.00 67.88 123 PHE A CA 1
ATOM 1076 C C . PHE A 1 123 ? -15.696 4.347 23.422 1.00 67.88 123 PHE A C 1
ATOM 1078 O O . PHE A 1 123 ? -14.867 5.257 23.429 1.00 67.88 123 PHE A O 1
ATOM 1085 N N . SER A 1 124 ? -17.007 4.596 23.328 1.00 65.31 124 SER A N 1
ATOM 1086 C CA . SER A 1 124 ? -17.587 5.953 23.223 1.00 65.31 124 SER A CA 1
ATOM 1087 C C . SER A 1 124 ? -17.011 6.975 24.212 1.00 65.31 124 SER A C 1
ATOM 1089 O O . SER A 1 124 ? -16.887 8.149 23.879 1.00 65.31 124 SER A O 1
ATOM 1091 N N . LYS A 1 125 ? -16.610 6.551 25.419 1.00 67.38 125 LYS A N 1
ATOM 1092 C CA . LYS A 1 125 ? -15.997 7.434 26.434 1.00 67.38 125 LYS A CA 1
ATOM 1093 C C . LYS A 1 125 ? -14.549 7.843 26.131 1.00 67.38 125 LYS A C 1
ATOM 1095 O O . LYS A 1 125 ? -14.086 8.855 26.653 1.00 67.38 125 LYS A O 1
ATOM 1100 N N . PHE A 1 126 ? -13.837 7.064 25.323 1.00 61.81 126 PHE A N 1
ATOM 1101 C CA . PHE A 1 126 ? -12.405 7.219 25.033 1.00 61.81 126 PHE A CA 1
ATOM 1102 C C . PHE A 1 126 ? -12.141 7.774 23.631 1.00 61.81 126 PHE A C 1
ATOM 1104 O O . PHE A 1 126 ? -11.017 8.164 23.310 1.00 61.81 126 PHE A O 1
ATOM 1111 N N . VAL A 1 127 ? -13.183 7.828 22.803 1.00 65.44 127 VAL A N 1
ATOM 1112 C CA . VAL A 1 127 ? -13.081 8.091 21.374 1.00 65.44 127 VAL A CA 1
ATOM 1113 C C . VAL A 1 127 ? -13.856 9.343 20.994 1.00 65.44 127 VAL A C 1
ATOM 1115 O O . VAL A 1 127 ? -15.009 9.525 21.374 1.00 65.44 127 VAL A O 1
ATOM 1118 N N . LYS A 1 128 ? -13.241 10.179 20.158 1.00 70.69 128 LYS A N 1
ATOM 1119 C CA . LYS A 1 128 ? -13.936 11.200 19.374 1.00 70.69 128 LYS A CA 1
ATOM 1120 C C . LYS A 1 128 ? -13.967 10.772 17.914 1.00 70.69 128 LYS A C 1
ATOM 1122 O O . LYS A 1 128 ? -12.913 10.592 17.303 1.00 70.69 128 LYS A O 1
ATOM 1127 N N . LYS A 1 129 ? -15.173 10.642 17.368 1.00 70.69 129 LYS A N 1
ATOM 1128 C CA . LYS A 1 129 ? -15.421 10.430 15.944 1.00 70.69 129 LYS A CA 1
ATOM 1129 C C . LYS A 1 129 ? -15.969 11.727 15.358 1.00 70.69 129 LYS A C 1
ATOM 1131 O O . LYS A 1 129 ? -16.952 12.265 15.861 1.00 70.69 129 LYS A O 1
ATOM 1136 N N . ASP A 1 130 ? -15.283 12.255 14.356 1.00 71.94 130 ASP A N 1
ATOM 1137 C CA . ASP A 1 130 ? -15.822 13.276 13.456 1.00 71.94 130 ASP A CA 1
ATOM 1138 C C . ASP A 1 130 ? -16.093 12.631 12.092 1.00 71.94 130 ASP A C 1
ATOM 1140 O O . ASP A 1 130 ? -15.749 11.470 11.908 1.00 71.94 130 ASP A O 1
ATOM 1144 N N . GLU A 1 131 ? -16.685 13.365 11.144 1.00 63.97 131 GLU A N 1
ATOM 1145 C CA . GLU A 1 131 ? -17.050 12.864 9.804 1.00 63.97 131 GLU A CA 1
ATOM 1146 C C . GLU A 1 131 ? -15.887 12.179 9.050 1.00 63.97 131 GLU A C 1
ATOM 1148 O O . GLU A 1 131 ? -16.119 11.354 8.165 1.00 63.97 131 GLU A O 1
ATOM 1153 N N . TYR A 1 132 ? -14.633 12.456 9.425 1.00 73.31 132 TYR A N 1
ATOM 1154 C CA . TYR A 1 132 ? -13.449 12.035 8.677 1.00 73.31 132 TYR A CA 1
ATOM 1155 C C . TYR A 1 132 ? -12.465 11.176 9.474 1.00 73.31 132 TYR A C 1
ATOM 1157 O O . TYR A 1 132 ? -11.573 10.550 8.885 1.00 73.31 132 TYR A O 1
ATOM 1165 N N . SER A 1 133 ? -12.533 11.199 10.805 1.00 82.38 133 SER A N 1
ATOM 1166 C CA . SER A 1 133 ? -11.506 10.625 11.658 1.00 82.38 133 SER A CA 1
ATOM 1167 C C . SER A 1 133 ? -12.012 10.075 12.980 1.00 82.38 133 SER A C 1
ATOM 1169 O O . SER A 1 133 ? -12.902 10.607 13.636 1.00 82.38 133 SER A O 1
ATOM 1171 N N . PHE A 1 134 ? -11.342 9.007 13.384 1.00 83.94 134 PHE A N 1
ATOM 1172 C CA . PHE A 1 134 ? -11.458 8.343 14.662 1.00 83.94 134 PHE A CA 1
ATOM 1173 C C . PHE A 1 134 ? -10.235 8.714 15.509 1.00 83.94 134 PHE A C 1
ATOM 1175 O O . PHE A 1 134 ? -9.100 8.553 15.051 1.00 83.94 134 PHE A O 1
ATOM 1182 N N . ARG A 1 135 ? -10.441 9.261 16.711 1.00 87.88 135 ARG A N 1
ATOM 1183 C CA . ARG A 1 135 ? -9.357 9.729 17.591 1.00 87.88 135 ARG A CA 1
ATOM 1184 C C . ARG A 1 135 ? -9.529 9.239 19.019 1.00 87.88 135 ARG A C 1
ATOM 1186 O O . ARG A 1 135 ? -10.638 9.277 19.538 1.00 87.88 135 ARG A O 1
ATOM 1193 N N . TYR A 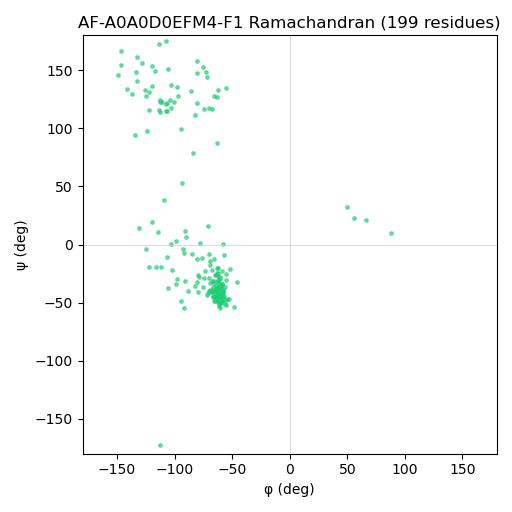1 136 ? -8.432 8.872 19.668 1.00 87.62 136 TYR A N 1
ATOM 1194 C CA . TYR A 1 136 ? -8.387 8.465 21.078 1.00 87.62 136 TYR A CA 1
ATOM 1195 C C . TYR A 1 136 ? -7.067 8.902 21.723 1.00 87.62 136 TYR A C 1
ATOM 1197 O O . TYR A 1 136 ? -6.148 9.319 21.019 1.00 87.62 136 TYR A O 1
ATOM 1205 N N . ARG A 1 137 ? -6.966 8.860 23.057 1.00 89.00 137 ARG A N 1
ATOM 1206 C CA . ARG A 1 137 ? -5.751 9.293 23.771 1.00 89.00 137 ARG A CA 1
ATOM 1207 C C . ARG A 1 137 ? -4.618 8.292 23.576 1.00 89.00 137 ARG A C 1
ATOM 1209 O O . ARG A 1 137 ? -4.849 7.089 23.611 1.00 89.00 137 ARG A O 1
ATOM 1216 N N . THR A 1 138 ? -3.382 8.769 23.473 1.00 90.25 138 THR A N 1
ATOM 1217 C CA . THR A 1 138 ? -2.208 7.889 23.304 1.00 90.25 138 THR A CA 1
ATOM 1218 C C . THR A 1 138 ? -2.053 6.882 24.447 1.00 90.25 138 THR A C 1
ATOM 1220 O O . THR A 1 138 ? -1.701 5.734 24.197 1.00 90.25 138 THR A O 1
ATOM 1223 N N . GLY A 1 139 ? -2.423 7.255 25.679 1.00 88.69 139 GLY A N 1
ATOM 1224 C CA . GLY A 1 139 ? -2.426 6.339 26.830 1.00 88.69 139 GLY A CA 1
ATOM 1225 C C . GLY A 1 139 ? -3.382 5.143 26.705 1.00 88.69 139 GLY A C 1
ATOM 1226 O O . GLY A 1 139 ? -3.169 4.132 27.362 1.00 88.69 139 GLY A O 1
ATOM 1227 N N . ASP A 1 140 ? -4.393 5.220 25.834 1.00 88.62 140 ASP A N 1
ATOM 1228 C CA . ASP A 1 140 ? -5.340 4.126 25.582 1.00 88.62 140 ASP A CA 1
ATOM 1229 C C . ASP A 1 140 ? -4.901 3.229 24.405 1.00 88.62 140 ASP A C 1
ATOM 1231 O O . ASP A 1 140 ? -5.559 2.231 24.100 1.00 88.62 140 ASP A O 1
ATOM 1235 N N . HIS A 1 141 ? -3.797 3.572 23.726 1.00 90.44 141 HIS A N 1
ATOM 1236 C CA . HIS A 1 141 ? -3.389 2.925 22.480 1.00 90.44 141 HIS A CA 1
ATOM 1237 C C . HIS A 1 141 ? -3.117 1.441 22.627 1.00 90.44 141 HIS A C 1
ATOM 1239 O O . HIS A 1 141 ? -3.583 0.677 21.792 1.00 90.44 141 HIS A O 1
ATOM 1245 N N . GLU A 1 142 ? -2.434 1.016 23.685 1.00 91.25 142 GLU A N 1
ATOM 1246 C CA . GLU A 1 142 ? -2.131 -0.400 23.892 1.00 91.25 142 GLU A CA 1
ATOM 1247 C C . GLU A 1 142 ? -3.411 -1.241 24.020 1.00 91.25 142 GLU A C 1
ATOM 1249 O O . GLU A 1 142 ? -3.564 -2.257 23.341 1.00 91.25 142 GLU A O 1
ATOM 1254 N N . ASN A 1 143 ? -4.380 -0.774 24.811 1.00 89.50 143 ASN A N 1
ATOM 1255 C CA . ASN A 1 143 ? -5.658 -1.462 25.005 1.00 89.50 143 ASN A CA 1
ATOM 1256 C C . ASN A 1 143 ? -6.452 -1.563 23.696 1.00 89.50 143 ASN A C 1
ATOM 1258 O O . ASN A 1 143 ? -6.965 -2.628 23.348 1.00 89.50 143 ASN A O 1
ATOM 1262 N N . ILE A 1 144 ? -6.530 -0.459 22.952 1.00 88.12 144 ILE A N 1
ATOM 1263 C CA . ILE A 1 144 ? -7.239 -0.390 21.670 1.00 88.12 144 ILE A CA 1
ATOM 1264 C C . ILE A 1 144 ? -6.527 -1.230 20.601 1.00 88.12 144 ILE A C 1
ATOM 1266 O O . ILE A 1 144 ? -7.172 -1.945 19.835 1.00 88.12 144 ILE A O 1
ATOM 1270 N N . TYR A 1 145 ? -5.198 -1.189 20.559 1.00 91.38 145 TYR A N 1
ATOM 1271 C CA . TYR A 1 145 ? -4.394 -1.978 19.637 1.00 91.38 145 TYR A CA 1
ATOM 1272 C C . TYR A 1 145 ? -4.585 -3.479 19.883 1.00 91.38 145 TYR A C 1
ATOM 1274 O O . TYR A 1 145 ? -4.881 -4.220 18.946 1.00 91.38 145 TYR A O 1
ATOM 1282 N N . ASN A 1 146 ? -4.499 -3.918 21.142 1.00 91.56 146 ASN A N 1
ATOM 1283 C CA . ASN A 1 146 ? -4.702 -5.315 21.527 1.00 91.56 146 ASN A CA 1
ATOM 1284 C C . ASN A 1 146 ? -6.134 -5.789 21.250 1.00 91.56 146 ASN A C 1
ATOM 1286 O O . ASN A 1 146 ? -6.335 -6.927 20.823 1.00 91.56 146 ASN A O 1
ATOM 1290 N N . TYR A 1 147 ? -7.130 -4.913 21.422 1.00 90.12 147 TYR A N 1
ATOM 1291 C CA . TYR A 1 147 ? -8.510 -5.203 21.037 1.00 90.12 147 TYR A CA 1
ATOM 1292 C C . TYR A 1 147 ? -8.622 -5.579 19.556 1.00 90.12 147 TYR A C 1
ATOM 1294 O O . TYR A 1 147 ? -9.182 -6.624 19.227 1.00 90.12 147 TYR A O 1
ATOM 1302 N N . PHE A 1 148 ? -8.064 -4.758 18.663 1.00 90.69 148 PHE A N 1
ATOM 1303 C CA . PHE A 1 148 ? -8.092 -5.040 17.229 1.00 90.69 148 PHE A CA 1
ATOM 1304 C C . PHE A 1 148 ? -7.260 -6.265 16.865 1.00 90.69 148 PHE A C 1
ATOM 1306 O O . PHE A 1 148 ? -7.715 -7.088 16.073 1.00 90.69 148 PHE A O 1
ATOM 1313 N N . LEU A 1 149 ? -6.080 -6.425 17.467 1.00 92.69 149 LEU A N 1
ATOM 1314 C CA . LEU A 1 149 ? -5.202 -7.565 17.210 1.00 92.69 149 LEU A CA 1
ATOM 1315 C C . LEU A 1 149 ? -5.889 -8.906 17.515 1.00 92.69 149 LEU A C 1
ATOM 1317 O O . LEU A 1 149 ? -5.762 -9.849 16.739 1.00 92.69 149 LEU A O 1
ATOM 1321 N N . ASN A 1 150 ? -6.684 -8.968 18.587 1.00 91.12 150 ASN A N 1
ATOM 1322 C CA . ASN A 1 150 ? -7.448 -10.165 18.954 1.00 91.12 150 ASN A CA 1
ATOM 1323 C C . ASN A 1 150 ? -8.567 -10.514 17.956 1.00 91.12 150 ASN A C 1
ATOM 1325 O O . ASN A 1 150 ? -9.012 -11.658 17.904 1.00 91.12 150 ASN A O 1
ATOM 1329 N N . GLN A 1 151 ? -9.039 -9.546 17.169 1.00 89.50 151 GLN A N 1
ATOM 1330 C CA . GLN A 1 151 ? -10.125 -9.733 16.200 1.00 89.50 151 GLN A CA 1
ATOM 1331 C C . GLN A 1 151 ? -9.657 -9.859 14.747 1.00 89.50 151 GLN A C 1
ATOM 1333 O O . GLN A 1 151 ? -10.383 -10.367 13.879 1.00 89.50 151 GLN A O 1
ATOM 1338 N N . LEU A 1 152 ? -8.460 -9.347 14.480 1.00 91.19 152 LEU A N 1
ATOM 1339 C CA . LEU A 1 152 ? -7.841 -9.228 13.173 1.00 91.19 152 LEU A CA 1
ATOM 1340 C C . LEU A 1 152 ? -6.386 -9.702 13.305 1.00 91.19 152 LEU A C 1
ATOM 1342 O O . LEU A 1 152 ? -5.510 -8.900 13.628 1.00 91.19 152 LEU A O 1
ATOM 1346 N N . PRO A 1 153 ? -6.092 -10.984 13.020 1.00 86.62 153 PRO A N 1
ATOM 1347 C CA . PRO A 1 153 ? -4.743 -11.538 13.169 1.00 86.62 153 PRO A CA 1
ATOM 1348 C C . PRO A 1 153 ? -3.655 -10.767 12.399 1.00 86.62 153 PRO A C 1
ATOM 1350 O O . PRO A 1 153 ? -2.519 -10.672 12.852 1.00 86.62 153 PRO A O 1
ATOM 1353 N N . ASN A 1 154 ? -4.013 -10.149 11.266 1.00 90.00 154 ASN A N 1
ATOM 1354 C CA . ASN A 1 154 ? -3.116 -9.321 10.450 1.00 90.00 154 ASN A CA 1
ATOM 1355 C C . ASN A 1 154 ? -3.125 -7.826 10.832 1.00 90.00 154 ASN A C 1
ATOM 1357 O O . ASN A 1 154 ? -2.578 -7.001 10.098 1.00 90.00 154 ASN A O 1
ATOM 1361 N N . TYR A 1 155 ? -3.720 -7.444 11.968 1.00 93.19 155 TYR A N 1
ATOM 1362 C CA . TYR A 1 155 ? -3.866 -6.037 12.355 1.00 93.19 155 TYR A CA 1
ATOM 1363 C C . TYR A 1 155 ? -2.533 -5.304 12.481 1.00 93.19 155 TYR A C 1
ATOM 1365 O O . TYR A 1 155 ? -2.451 -4.137 12.117 1.00 93.19 155 TYR A O 1
ATOM 1373 N N . ALA A 1 156 ? -1.467 -5.977 12.918 1.00 93.00 156 ALA A N 1
ATOM 1374 C CA . ALA A 1 156 ? -0.139 -5.368 12.969 1.00 93.00 156 ALA A CA 1
ATOM 1375 C C . ALA A 1 156 ? 0.325 -4.867 11.586 1.00 93.00 156 ALA A C 1
ATOM 1377 O O . ALA A 1 156 ? 0.871 -3.768 11.471 1.00 93.00 156 ALA A O 1
ATOM 1378 N N . LEU A 1 157 ? 0.049 -5.637 10.526 1.00 95.00 157 LEU A N 1
ATOM 1379 C CA . LEU A 1 157 ? 0.366 -5.258 9.147 1.00 95.00 157 LEU A CA 1
ATOM 1380 C C . LEU A 1 157 ? -0.544 -4.122 8.671 1.00 95.00 157 LEU A C 1
ATOM 1382 O O . LEU A 1 157 ? -0.058 -3.161 8.086 1.00 95.00 157 LEU A O 1
ATOM 1386 N N . ILE A 1 158 ? -1.839 -4.177 8.993 1.00 94.81 158 ILE A N 1
ATOM 1387 C CA . ILE A 1 158 ? -2.795 -3.100 8.688 1.00 94.81 158 ILE A CA 1
ATOM 1388 C C . ILE A 1 158 ? -2.370 -1.791 9.360 1.00 94.81 158 ILE A C 1
ATOM 1390 O O . ILE A 1 158 ? -2.258 -0.764 8.702 1.00 94.81 158 ILE A O 1
ATOM 1394 N N . CYS A 1 159 ? -2.084 -1.821 10.659 1.00 93.50 159 CYS A N 1
ATOM 1395 C CA . CYS A 1 159 ? -1.645 -0.664 11.432 1.00 93.50 159 CYS A CA 1
ATOM 1396 C C . CYS A 1 159 ? -0.364 -0.059 10.843 1.00 93.50 159 CYS A C 1
ATOM 1398 O O . CYS A 1 159 ? -0.251 1.163 10.700 1.00 93.50 159 CYS A O 1
ATOM 1400 N N . ASN A 1 160 ? 0.578 -0.909 10.424 1.00 93.62 160 ASN A N 1
ATOM 1401 C CA . ASN A 1 160 ? 1.785 -0.463 9.748 1.00 93.62 160 ASN A CA 1
ATOM 1402 C C . ASN A 1 160 ? 1.488 0.175 8.379 1.00 93.62 160 ASN A C 1
ATOM 1404 O O . ASN A 1 160 ? 2.004 1.256 8.101 1.00 93.62 160 ASN A O 1
ATOM 1408 N N . LEU A 1 161 ? 0.625 -0.434 7.564 1.00 94.44 161 LEU A N 1
ATOM 1409 C CA . LEU A 1 161 ? 0.224 0.073 6.249 1.00 94.44 161 LEU A CA 1
ATOM 1410 C C . LEU A 1 161 ? -0.469 1.438 6.364 1.00 94.44 161 LEU A C 1
ATOM 1412 O O . LEU A 1 161 ? -0.148 2.375 5.631 1.00 94.44 161 LEU A O 1
ATOM 1416 N N . LEU A 1 162 ? -1.392 1.578 7.317 1.00 94.62 162 LEU A N 1
ATOM 1417 C CA . LEU A 1 162 ? -2.096 2.833 7.576 1.00 94.62 162 LEU A CA 1
ATOM 1418 C C . LEU A 1 162 ? -1.151 3.915 8.108 1.00 94.62 162 LEU A C 1
ATOM 1420 O O . LEU A 1 162 ? -1.296 5.076 7.728 1.00 94.62 162 LEU A O 1
ATOM 1424 N N . SER A 1 163 ? -0.174 3.548 8.941 1.00 92.44 163 SER A N 1
ATOM 1425 C CA . SER A 1 163 ? 0.868 4.471 9.411 1.00 92.44 163 SER A CA 1
ATOM 1426 C C . SER A 1 163 ? 1.736 4.974 8.258 1.00 92.44 163 SER A C 1
ATOM 1428 O O . SER A 1 163 ? 1.955 6.173 8.114 1.00 92.44 163 SER A O 1
ATOM 1430 N N . ILE A 1 164 ? 2.186 4.063 7.391 1.00 89.00 164 ILE A N 1
ATOM 1431 C CA . ILE A 1 164 ? 3.011 4.388 6.222 1.00 89.00 164 ILE A CA 1
ATOM 1432 C C . ILE A 1 164 ? 2.267 5.312 5.245 1.00 89.00 164 ILE A C 1
ATOM 1434 O O . ILE A 1 164 ? 2.869 6.232 4.695 1.00 89.00 164 ILE A O 1
ATOM 1438 N N . GLY A 1 165 ? 0.962 5.097 5.056 1.00 86.38 165 GLY A N 1
ATOM 1439 C CA . GLY A 1 165 ? 0.107 5.948 4.222 1.00 86.38 165 GLY A CA 1
ATOM 1440 C C . GLY A 1 165 ? -0.326 7.265 4.882 1.00 86.38 165 GLY A C 1
ATOM 1441 O O . GLY A 1 165 ? -1.113 8.004 4.294 1.00 86.38 165 GLY A O 1
ATOM 1442 N N . GLY A 1 166 ? 0.115 7.558 6.114 1.00 89.00 166 GLY A N 1
ATOM 1443 C CA . GLY A 1 166 ? -0.284 8.763 6.856 1.00 89.00 166 GLY A CA 1
ATOM 1444 C C . GLY A 1 166 ? -1.770 8.804 7.245 1.00 89.00 166 GLY A C 1
ATOM 1445 O O . GLY A 1 166 ? -2.336 9.876 7.477 1.00 89.00 166 GLY A O 1
ATOM 1446 N N . ILE A 1 167 ? -2.426 7.643 7.283 1.00 93.25 167 ILE A N 1
ATOM 1447 C CA . ILE A 1 167 ? -3.842 7.482 7.640 1.00 93.25 167 ILE A CA 1
ATOM 1448 C C . ILE A 1 167 ? -3.987 7.302 9.143 1.00 93.25 167 ILE A C 1
ATOM 1450 O O . ILE A 1 167 ? -4.914 7.858 9.734 1.00 93.25 167 ILE A O 1
ATOM 1454 N N . LEU A 1 168 ? -3.064 6.543 9.734 1.00 94.38 168 LEU A N 1
ATOM 1455 C CA . LEU A 1 168 ? -2.882 6.428 11.169 1.00 94.38 168 LEU A CA 1
ATOM 1456 C C . LEU A 1 168 ? -1.706 7.318 11.573 1.00 94.38 168 LEU A C 1
ATOM 1458 O O . LEU A 1 168 ? -0.599 7.158 11.066 1.00 94.38 168 LEU A O 1
ATOM 1462 N N . THR A 1 169 ? -1.944 8.254 12.484 1.00 93.44 169 THR A N 1
ATOM 1463 C CA . THR A 1 169 ? -0.896 9.063 13.109 1.00 93.44 169 THR A CA 1
ATOM 1464 C C . THR A 1 169 ? -0.946 8.880 14.617 1.00 93.44 169 THR A C 1
ATOM 1466 O O . THR A 1 169 ? -2.017 8.952 15.221 1.00 93.44 169 THR A O 1
ATOM 1469 N N . ILE A 1 170 ? 0.214 8.617 15.215 1.00 90.69 170 ILE A N 1
ATOM 1470 C CA . ILE A 1 170 ? 0.403 8.544 16.665 1.00 90.69 170 ILE A CA 1
ATOM 1471 C C . ILE A 1 170 ? 1.164 9.805 17.058 1.00 90.69 170 ILE A C 1
ATOM 1473 O O . ILE A 1 170 ? 2.296 10.001 16.623 1.00 90.69 170 ILE A O 1
ATOM 1477 N N . GLU A 1 171 ? 0.518 10.666 17.831 1.00 90.25 171 GLU A N 1
ATOM 1478 C CA . GLU A 1 171 ? 1.089 11.894 18.381 1.00 90.25 171 GLU A CA 1
ATOM 1479 C C . GLU A 1 171 ? 1.183 11.778 19.908 1.00 90.25 171 GLU A C 1
ATOM 1481 O O . GLU A 1 171 ? 0.661 10.832 20.505 1.00 90.25 171 GLU A O 1
ATOM 1486 N N . ASP A 1 172 ? 1.823 12.749 20.561 1.00 88.25 172 ASP A N 1
ATOM 1487 C CA . ASP A 1 172 ? 2.101 12.692 22.004 1.00 88.25 172 ASP A CA 1
ATOM 1488 C C . ASP A 1 172 ? 0.833 12.506 22.856 1.00 88.25 172 ASP A C 1
ATOM 1490 O O . ASP A 1 172 ? 0.839 11.785 23.852 1.00 88.25 172 ASP A O 1
ATOM 1494 N N . TYR A 1 173 ? -0.283 13.118 22.446 1.00 89.94 173 TYR A N 1
ATOM 1495 C CA . TYR A 1 173 ? -1.523 13.134 23.231 1.00 89.94 173 TYR A CA 1
ATOM 1496 C C . TYR A 1 173 ? -2.672 12.339 22.619 1.00 89.94 173 TYR A C 1
ATOM 1498 O O . TYR A 1 173 ? -3.628 12.000 23.326 1.00 89.94 173 TYR A O 1
ATOM 1506 N N . TYR A 1 174 ? -2.620 12.055 21.320 1.00 89.69 174 TYR A N 1
ATOM 1507 C CA . TYR A 1 174 ? -3.675 11.313 20.653 1.00 89.69 174 TYR A CA 1
ATOM 1508 C C . TYR A 1 174 ? -3.160 10.428 19.525 1.00 89.69 174 TYR A C 1
ATOM 1510 O O . TYR A 1 174 ? -2.173 10.718 18.855 1.00 89.69 174 TYR A O 1
ATOM 1518 N N . VAL A 1 175 ? -3.929 9.382 19.256 1.00 90.56 175 VAL A N 1
ATOM 1519 C CA . VAL A 1 175 ? -3.863 8.622 18.016 1.00 90.56 175 VAL A CA 1
ATOM 1520 C C . VAL A 1 175 ? -5.037 9.038 17.145 1.00 90.56 175 VAL A C 1
ATOM 1522 O O . VAL A 1 175 ? -6.160 9.191 17.631 1.00 90.56 175 VAL A O 1
ATOM 1525 N N . LYS A 1 176 ? -4.789 9.234 15.852 1.00 92.19 176 LYS A N 1
ATOM 1526 C CA . LYS A 1 176 ? -5.799 9.599 14.858 1.00 92.19 176 LYS A CA 1
ATOM 1527 C C . LYS A 1 176 ? -5.777 8.617 13.699 1.00 92.19 176 LYS A C 1
ATOM 1529 O O . LYS A 1 176 ? -4.729 8.347 13.131 1.00 92.19 176 LYS A O 1
ATOM 1534 N N . ILE A 1 177 ? -6.957 8.147 13.311 1.00 92.00 177 ILE A N 1
ATOM 1535 C CA . ILE A 1 177 ? -7.187 7.267 12.166 1.00 92.00 177 ILE A CA 1
ATOM 1536 C C . ILE A 1 177 ? -8.169 7.964 11.226 1.00 92.00 177 ILE A C 1
ATOM 1538 O O . ILE A 1 177 ? -9.312 8.226 11.595 1.00 92.00 177 ILE A O 1
ATOM 1542 N N . ARG A 1 178 ? -7.741 8.299 10.008 1.00 91.81 178 ARG A N 1
ATOM 1543 C CA . ARG A 1 178 ? -8.587 8.946 8.988 1.00 91.81 178 ARG A CA 1
ATOM 1544 C C . ARG A 1 178 ? -9.390 7.893 8.223 1.00 91.81 178 ARG A C 1
ATOM 1546 O O . ARG A 1 178 ? -9.011 7.521 7.116 1.00 91.81 178 ARG A O 1
ATOM 1553 N N . TYR A 1 179 ? -10.474 7.390 8.805 1.00 88.44 179 TYR A N 1
ATOM 1554 C CA . TYR A 1 179 ? -11.205 6.245 8.247 1.00 88.44 179 TYR A CA 1
ATOM 1555 C C . TYR A 1 179 ? -11.761 6.494 6.831 1.00 88.44 179 TYR A C 1
ATOM 1557 O O . TYR A 1 179 ? -11.761 5.575 6.021 1.00 88.44 179 TYR A O 1
ATOM 1565 N N . ILE A 1 180 ? -12.095 7.741 6.466 1.00 88.38 180 ILE A N 1
ATOM 1566 C CA . ILE A 1 180 ? -12.529 8.092 5.098 1.00 88.38 180 ILE A CA 1
ATOM 1567 C C . ILE A 1 180 ? -11.451 7.799 4.037 1.00 88.38 180 ILE A C 1
ATOM 1569 O O . ILE A 1 180 ? -11.737 7.531 2.870 1.00 88.38 180 ILE A O 1
ATOM 1573 N N . ARG A 1 181 ? -10.171 7.845 4.433 1.00 91.38 181 ARG A N 1
ATOM 1574 C CA . ARG A 1 181 ? -9.049 7.496 3.553 1.00 91.38 181 ARG A CA 1
ATOM 1575 C C . ARG A 1 181 ? -8.957 5.987 3.350 1.00 91.38 181 ARG A C 1
ATOM 1577 O O . ARG A 1 181 ? -8.524 5.572 2.284 1.00 91.38 181 ARG A O 1
ATOM 1584 N N . ILE A 1 182 ? -9.400 5.188 4.322 1.00 93.62 182 ILE A N 1
ATOM 1585 C CA . ILE A 1 182 ? -9.522 3.732 4.175 1.00 93.62 182 ILE A CA 1
ATOM 1586 C C . ILE A 1 182 ? -10.609 3.421 3.140 1.00 93.62 182 ILE A C 1
ATOM 1588 O O . ILE A 1 182 ? -10.358 2.649 2.220 1.00 93.62 182 ILE A O 1
ATOM 1592 N N . ASP A 1 183 ? -11.757 4.102 3.219 1.00 92.06 183 ASP A N 1
ATOM 1593 C CA . ASP A 1 183 ? -12.836 3.984 2.223 1.00 92.06 183 ASP A CA 1
ATOM 1594 C C . ASP A 1 183 ? -12.340 4.365 0.817 1.00 92.06 183 ASP A C 1
ATOM 1596 O O . ASP A 1 183 ? -12.590 3.663 -0.162 1.00 92.06 183 ASP A O 1
ATOM 1600 N N . SER A 1 184 ? -11.556 5.445 0.727 1.00 93.38 184 SER A N 1
ATOM 1601 C CA . SER A 1 184 ? -10.944 5.894 -0.531 1.00 93.38 184 SER A CA 1
ATOM 1602 C C . SER A 1 184 ? -9.949 4.878 -1.101 1.00 93.38 184 SER A C 1
ATOM 1604 O O . SER A 1 184 ? -9.922 4.681 -2.313 1.00 93.38 184 SER A O 1
ATOM 1606 N N . ILE A 1 185 ? -9.148 4.224 -0.249 1.00 94.62 185 ILE A N 1
ATOM 1607 C CA . ILE A 1 185 ? -8.254 3.137 -0.674 1.00 94.62 185 ILE A CA 1
ATOM 1608 C C . ILE A 1 185 ? -9.077 1.993 -1.243 1.00 94.62 185 ILE A C 1
ATOM 1610 O O . ILE A 1 185 ? -8.821 1.586 -2.367 1.00 94.62 185 ILE A O 1
ATOM 1614 N N . ILE A 1 186 ? -10.071 1.498 -0.500 1.00 94.81 186 ILE A N 1
ATOM 1615 C CA . ILE A 1 186 ? -10.900 0.363 -0.925 1.00 94.81 186 ILE A CA 1
ATOM 1616 C C . ILE A 1 186 ? -11.519 0.641 -2.299 1.00 94.81 186 ILE A C 1
ATOM 1618 O O . ILE A 1 186 ? -11.390 -0.183 -3.201 1.00 94.81 186 ILE A O 1
ATOM 1622 N N . LYS A 1 187 ? -12.095 1.834 -2.479 1.00 94.19 187 LYS A N 1
ATOM 1623 C CA . LYS A 1 187 ? -12.645 2.276 -3.762 1.00 94.19 187 LYS A CA 1
ATOM 1624 C C . LYS A 1 187 ? -11.581 2.320 -4.865 1.00 94.19 187 LYS A C 1
ATOM 1626 O O . LYS A 1 187 ? -11.796 1.796 -5.951 1.00 94.19 187 LYS A O 1
ATOM 1631 N N . GLY A 1 188 ? -10.417 2.909 -4.586 1.00 92.31 188 GLY A N 1
ATOM 1632 C CA . GLY A 1 188 ? -9.312 2.988 -5.542 1.00 92.31 188 GLY A CA 1
ATOM 1633 C C . GLY A 1 188 ? -8.820 1.612 -5.996 1.00 92.31 188 GLY A C 1
ATOM 1634 O O . GLY A 1 188 ? -8.601 1.407 -7.185 1.00 92.31 188 GLY A O 1
ATOM 1635 N N . LEU A 1 189 ? -8.713 0.648 -5.077 1.00 94.50 189 LEU A N 1
ATOM 1636 C CA . LEU A 1 189 ? -8.329 -0.732 -5.393 1.00 94.50 189 LEU A CA 1
ATOM 1637 C C . LEU A 1 189 ? -9.308 -1.407 -6.360 1.00 94.50 189 LEU A C 1
ATOM 1639 O O . LEU A 1 189 ? -8.877 -2.168 -7.220 1.00 94.50 189 LEU A O 1
ATOM 1643 N N . GLU A 1 190 ? -10.603 -1.122 -6.228 1.00 90.88 190 GLU A N 1
ATOM 1644 C CA . GLU A 1 190 ? -11.653 -1.691 -7.078 1.00 90.88 190 GLU A CA 1
ATOM 1645 C C . GLU A 1 190 ? -11.778 -0.974 -8.430 1.00 90.88 190 GLU A C 1
ATOM 1647 O O . GLU A 1 190 ? -12.119 -1.602 -9.428 1.00 90.88 190 GLU A O 1
ATOM 1652 N N . GLU A 1 191 ? -11.508 0.330 -8.493 1.00 92.19 191 GLU A N 1
ATOM 1653 C CA . GLU A 1 191 ? -11.751 1.135 -9.698 1.00 92.19 191 GLU A CA 1
ATOM 1654 C C . GLU A 1 191 ? -10.511 1.353 -10.570 1.00 92.19 191 GLU A C 1
ATOM 1656 O O . GLU A 1 191 ? -10.649 1.518 -11.784 1.00 92.19 191 GLU A O 1
ATOM 1661 N N . GLN A 1 192 ? -9.317 1.386 -9.972 1.00 92.31 192 GLN A N 1
ATOM 1662 C CA . GLN A 1 192 ? -8.091 1.836 -10.641 1.00 92.31 192 GLN A CA 1
ATOM 1663 C C . GLN A 1 192 ? -7.156 0.685 -10.996 1.00 92.31 192 GLN A C 1
ATOM 1665 O O . GLN A 1 192 ? -6.537 0.715 -12.058 1.00 92.31 192 GLN A O 1
ATOM 1670 N N . TYR A 1 193 ? -7.061 -0.328 -10.133 1.00 94.69 193 TYR A N 1
ATOM 1671 C CA . TYR A 1 193 ? -6.024 -1.355 -10.221 1.00 94.69 193 TYR A CA 1
ATOM 1672 C C . TYR A 1 193 ? -6.543 -2.699 -10.747 1.00 94.69 193 TYR A C 1
ATOM 1674 O O . TYR A 1 193 ? -7.706 -3.063 -10.549 1.00 94.69 193 TYR A O 1
ATOM 1682 N N . ASN A 1 194 ? -5.654 -3.447 -11.402 1.00 93.81 194 ASN A N 1
ATOM 1683 C CA . ASN A 1 194 ? -5.893 -4.789 -11.942 1.00 93.81 194 ASN A CA 1
ATOM 1684 C C . ASN A 1 194 ? -5.135 -5.877 -11.152 1.00 93.81 194 ASN A C 1
ATOM 1686 O O . ASN A 1 194 ? -4.582 -6.818 -11.712 1.00 93.81 194 ASN A O 1
ATOM 1690 N N . PHE A 1 195 ? -5.056 -5.744 -9.826 1.00 94.69 195 PHE A N 1
ATOM 1691 C CA . PHE A 1 195 ? -4.252 -6.657 -9.000 1.00 94.69 195 PHE A CA 1
ATOM 1692 C C . PHE A 1 195 ? -4.806 -8.083 -8.881 1.00 94.69 195 PHE A C 1
ATOM 1694 O O . PHE A 1 195 ? -4.107 -8.942 -8.354 1.00 94.69 195 PHE A O 1
ATOM 1701 N N . ASP A 1 196 ? -6.020 -8.355 -9.370 1.00 90.12 196 ASP A N 1
ATOM 1702 C CA . ASP A 1 196 ? -6.544 -9.724 -9.466 1.00 90.12 196 ASP A CA 1
ATOM 1703 C C . ASP A 1 196 ? -5.690 -10.598 -10.414 1.00 90.12 196 ASP A C 1
ATOM 1705 O O . ASP A 1 196 ? -5.613 -11.811 -10.226 1.00 90.12 196 ASP A O 1
ATOM 1709 N N . GLU A 1 197 ? -5.015 -9.985 -11.394 1.00 86.94 197 GLU A N 1
ATOM 1710 C CA . GLU A 1 197 ? -4.198 -10.660 -12.416 1.00 86.94 197 GLU A CA 1
ATOM 1711 C C . GLU A 1 197 ? -2.683 -10.552 -12.157 1.00 86.94 197 GLU A C 1
ATOM 1713 O O . GLU A 1 197 ? -1.877 -11.068 -12.931 1.00 86.94 197 GLU A O 1
ATOM 1718 N N . ILE A 1 198 ? -2.276 -9.886 -11.069 1.00 89.81 198 ILE A N 1
ATOM 1719 C CA . ILE A 1 198 ? -0.871 -9.597 -10.755 1.00 89.81 198 ILE A CA 1
ATOM 1720 C C . ILE A 1 198 ? -0.434 -10.381 -9.518 1.00 89.81 198 ILE A C 1
ATOM 1722 O O . ILE A 1 198 ? -0.968 -10.197 -8.424 1.00 89.81 198 ILE A O 1
ATOM 1726 N N . GLU A 1 199 ? 0.613 -11.192 -9.668 1.00 86.62 199 GLU A N 1
ATOM 1727 C CA . GLU A 1 199 ? 1.270 -11.886 -8.560 1.00 86.62 199 GLU A CA 1
ATOM 1728 C C . GLU A 1 199 ? 2.687 -11.331 -8.352 1.00 86.62 199 GLU A C 1
ATOM 1730 O O . GLU A 1 199 ? 3.559 -11.503 -9.202 1.00 86.62 199 GLU A O 1
ATOM 1735 N N . ILE A 1 200 ? 2.920 -10.687 -7.204 1.00 87.31 200 ILE A N 1
ATOM 1736 C CA . ILE A 1 200 ? 4.256 -10.261 -6.754 1.00 87.31 200 ILE A CA 1
ATOM 1737 C C . ILE A 1 200 ? 4.807 -11.305 -5.781 1.00 87.31 200 ILE A C 1
ATOM 1739 O O . ILE A 1 200 ? 4.133 -11.632 -4.795 1.00 87.31 200 ILE A O 1
ATOM 1743 N N . LYS A 1 201 ? 6.027 -11.783 -6.046 1.00 84.50 201 LYS A N 1
ATOM 1744 C CA . LYS A 1 201 ? 6.718 -12.850 -5.304 1.00 84.50 201 LYS A CA 1
ATOM 1745 C C . LYS A 1 201 ? 7.803 -12.317 -4.370 1.00 84.50 201 LYS A C 1
ATOM 1747 O O . LYS A 1 201 ? 8.448 -11.299 -4.708 1.00 84.50 201 LYS A O 1
#

Solvent-accessible surface area (backbone atoms only — not comparable to full-atom values): 11204 Å² total; per-residue (Å²): 106,61,68,66,61,50,52,53,49,50,52,52,30,52,60,68,72,36,89,83,52,76,61,59,79,53,99,65,23,34,47,41,62,34,72,77,43,61,80,38,61,73,60,32,57,48,54,57,73,37,50,70,36,57,43,41,65,54,39,27,69,70,42,50,70,74,58,49,74,60,90,46,72,55,74,34,49,34,21,49,76,60,96,62,36,33,33,34,28,64,63,48,45,55,53,49,51,50,48,55,49,58,51,38,41,67,62,50,51,51,52,56,52,42,66,61,62,59,38,52,79,76,36,52,92,58,45,51,74,58,101,50,34,45,32,34,45,39,92,49,42,66,63,54,50,51,56,47,40,77,77,33,87,62,35,69,59,51,54,48,52,32,38,75,70,67,36,34,45,82,49,94,67,33,33,36,34,34,55,54,57,53,54,50,47,58,50,43,53,72,63,36,36,33,60,92,80,56,85,89,116

Foldseek 3Di:
DDPVLLCLLVVVLCVLPPPPQPFDDDPQWGKDWPVVQVVDVVNVVLVVVQAQPQQCQFWDPVQCVVPCVVVCLSVDGQWHDDPTIIIGRSCNSVSSLLLLCVVCVVVLVVVLVCLPPVCCVPPVVFWDDDPFKIKGFLVCCVVVQVVSCVVRVCSVSVQVSCVVVVQWDDDNTMIMGGSVVSVVSSVCSVHITDCVPDDRD

Nearest PDB structures (foldseek):
  2fmy-assembly2_D  TM=5.207E-01  e=1.957E-01  Carboxydothermus hydrogenoformans
  2h6b-assembly1_B  TM=3.575E-01  e=2.078E-01  Desulfitobacterium hafniense
  3e5x-assembly1_A  TM=2.858E-01  e=1.490E+00  Desulfitobacterium hafniense DCB-2
  3e5q-assembly3_E  TM=3.049E-01  e=2.133E+00  Desulfitobacterium hafniense DCB-2
  6d6y-assembly1_A  TM=3.153E-01  e=2.133E+00  Moorena bouillonii